Protein AF-A0A4U6XU17-F1 (afdb_monomer_lite)

Foldseek 3Di:
DDPPPPDPDFAFDAAWDAQPVLNDPRRTDGHDDPVVVVVVLLVQLVVLQVVLLVVLLVVLVVVLVVLDDDDDPDDPLSVLSNVLSNPDRHLVVSLVSLVVSCVVCVPPDDPSCVVRVVVNVVSVVSVVVSVCSSVCSNCSPPDPDTHGDCPPDDDQDLVVDPDPVCSVPPRVVVVVVVVVVVVVLCVQLVDPPDDPDRPPCVVFLDSDFDWDKDQQCADPDPDNVVAPDGTGWIKIKTDWAKCCNHGVPRDHPVPIDTDIDIDIGHDDDDDDDDDPPDDDPPPPDPDPDDVPDPDDDPDDDDDDD

Radius of gyration: 34.74 Å; chains: 1; bounding box: 80×53×95 Å

Secondary structure (DSSP, 8-state):
-----------B--EEEE-TTSHHHHTEEEE--HHHHHHHHHHHHHHHHHHHHHHHHHHHHHHHHHT--SSS---HHHHHHHHHHHH--SHHHHHHHHHHHHHHHTTTSSSHHHHHHHHHHHHHHHHHHHHHHHHHGGGGS--S---B-GGG-S---GGG---HHHIIIIIHHHHHHHHHHHHHHHHHHHSTT--TT-TTTTSSSSSS--EEEEEEEPPSSSSGGGSS-SS-EEEEEE-PEETTTTT-----GGG--EE--EEEEPPPPTT-PPPTT----------TT-TTS-PPP--------

Sequence (305 aa):
MDSASSKTTYPVHTGSWTDWSHGPVLGLMLTLRADDGNLVVAFIAFFVAVVCTQIWRIACFTLHYAFSHPDVESDALYHQRQALLRNTTEPTSGLVRLWSLFWSWRKTARRPYARVLPVLFLNVVLTTVFALASGYSAKLALGNDVLLDGRNCGVQRANRYSNSTIKALSVLPAEAREMRIASNYAQQCYSSSIATGALGCDTFVRKQIPFSIQANGSCPFTNDDVCRSKNSNIILQTDWIESHYDLGINAPPSQRFYFRRQVTQRRSPTSTPRPRGARCWRLEAWHEDDPYYCREHPSRSAGCE

Organism: NCBI:txid1306861

Structure (mmCIF, N/CA/C/O backbone):
data_AF-A0A4U6XU17-F1
#
_entry.id   AF-A0A4U6XU17-F1
#
loop_
_atom_site.group_PDB
_atom_site.id
_atom_site.type_symbol
_atom_site.label_atom_id
_atom_site.label_alt_id
_atom_site.label_comp_id
_atom_site.label_asym_id
_atom_site.label_entity_id
_atom_site.label_seq_id
_atom_site.pdbx_PDB_ins_code
_atom_site.Cartn_x
_atom_site.Cartn_y
_atom_site.Cartn_z
_atom_site.occupancy
_atom_site.B_iso_or_equiv
_atom_site.auth_seq_id
_atom_site.auth_comp_id
_atom_site.auth_asym_id
_atom_site.auth_atom_id
_atom_site.pdbx_PDB_model_num
ATOM 1 N N . MET A 1 1 ? 11.843 32.718 -15.211 1.00 30.72 1 MET A N 1
ATOM 2 C CA . MET A 1 1 ? 11.911 31.809 -16.377 1.00 30.72 1 MET A CA 1
ATOM 3 C C . MET A 1 1 ? 11.808 30.416 -15.807 1.00 30.72 1 MET A C 1
ATOM 5 O O . MET A 1 1 ? 12.817 29.811 -15.467 1.00 30.72 1 MET A O 1
ATOM 9 N N . ASP A 1 2 ? 10.574 29.989 -15.576 1.00 27.45 2 ASP A N 1
ATOM 10 C CA . ASP A 1 2 ? 10.292 28.763 -14.846 1.00 27.45 2 ASP A CA 1
ATOM 11 C C . ASP A 1 2 ? 10.401 27.594 -15.815 1.00 27.45 2 ASP A C 1
ATOM 13 O O . ASP A 1 2 ? 9.651 27.496 -16.788 1.00 27.45 2 ASP A O 1
ATOM 17 N N . SER A 1 3 ? 11.388 26.732 -15.573 1.00 31.89 3 SER A N 1
ATOM 18 C CA . SER A 1 3 ? 11.519 25.447 -16.248 1.00 31.89 3 SER A CA 1
ATOM 19 C C . SER A 1 3 ? 10.291 24.607 -15.919 1.00 31.89 3 SER A C 1
ATOM 21 O O . SER A 1 3 ? 10.243 23.919 -14.899 1.00 31.89 3 SER A O 1
ATOM 23 N N . ALA A 1 4 ? 9.286 24.673 -16.789 1.00 36.38 4 ALA A N 1
ATOM 24 C CA . ALA A 1 4 ? 8.164 23.757 -16.790 1.00 36.38 4 ALA A CA 1
ATOM 25 C C . ALA A 1 4 ? 8.710 22.344 -17.030 1.00 36.38 4 ALA A C 1
ATOM 27 O O . ALA A 1 4 ? 8.974 21.930 -18.160 1.00 36.38 4 ALA A O 1
ATOM 28 N N . SER A 1 5 ? 8.914 21.609 -15.938 1.00 34.84 5 SER A N 1
ATOM 29 C CA . SER A 1 5 ? 9.048 20.160 -15.968 1.00 34.84 5 SER A CA 1
ATOM 30 C C . SER A 1 5 ? 7.763 19.615 -16.584 1.00 34.84 5 SER A C 1
ATOM 32 O O . SER A 1 5 ? 6.717 19.566 -15.938 1.00 34.84 5 SER A O 1
ATOM 34 N N . SER A 1 6 ? 7.817 19.302 -17.878 1.00 37.38 6 SER A N 1
ATOM 35 C CA . SER A 1 6 ? 6.754 18.618 -18.606 1.00 37.38 6 SER A CA 1
ATOM 36 C C . SER A 1 6 ? 6.546 17.256 -17.943 1.00 37.38 6 SER A C 1
ATOM 38 O O . SER A 1 6 ? 7.195 16.280 -18.323 1.00 37.38 6 SER A O 1
ATOM 40 N N . LYS A 1 7 ? 5.658 17.184 -16.945 1.00 44.31 7 LYS A N 1
ATOM 41 C CA . LYS A 1 7 ? 5.162 15.917 -16.405 1.00 44.31 7 LYS A CA 1
ATOM 42 C C . LYS A 1 7 ? 4.571 15.135 -17.572 1.00 44.31 7 LYS A C 1
ATOM 44 O O . LYS A 1 7 ? 3.578 15.551 -18.160 1.00 44.31 7 LYS A O 1
ATOM 49 N N . THR A 1 8 ? 5.206 14.029 -17.938 1.00 54.38 8 THR A N 1
ATOM 50 C CA . THR A 1 8 ? 4.635 13.089 -18.900 1.00 54.38 8 THR A CA 1
ATOM 51 C C . THR A 1 8 ? 3.387 12.493 -18.257 1.00 54.38 8 THR A C 1
ATOM 53 O O . THR A 1 8 ? 3.485 11.692 -17.331 1.00 54.38 8 THR A O 1
ATOM 56 N N . THR A 1 9 ? 2.211 12.943 -18.686 1.00 63.97 9 THR A N 1
ATOM 57 C CA . THR A 1 9 ? 0.936 12.398 -18.224 1.00 63.97 9 THR A CA 1
ATOM 58 C C . THR A 1 9 ? 0.658 11.122 -19.003 1.00 63.97 9 THR A C 1
ATOM 60 O O . THR A 1 9 ? 0.296 11.175 -20.177 1.00 63.97 9 THR A O 1
ATOM 63 N N . TYR A 1 10 ? 0.862 9.974 -18.367 1.00 72.12 10 TYR A N 1
ATOM 64 C CA . TYR A 1 10 ? 0.382 8.706 -18.901 1.00 72.12 10 TYR A CA 1
ATOM 65 C C . TYR A 1 10 ? -1.111 8.565 -18.584 1.00 72.12 10 TYR A C 1
ATOM 67 O O . TYR A 1 10 ? -1.525 8.934 -17.481 1.00 72.12 10 TYR A O 1
ATOM 75 N N . PRO A 1 11 ? -1.934 8.067 -19.523 1.00 83.56 11 PRO A N 1
ATOM 76 C CA . PRO A 1 11 ? -3.317 7.738 -19.214 1.00 83.56 11 PRO A CA 1
ATOM 77 C C . PRO A 1 11 ? -3.339 6.641 -18.143 1.00 83.56 11 PRO A C 1
ATOM 79 O O . PRO A 1 11 ? -2.623 5.645 -18.241 1.00 83.56 11 PRO A O 1
ATOM 82 N N . VAL A 1 12 ? -4.130 6.855 -17.093 1.00 87.62 12 VAL A N 1
ATOM 83 C CA . VAL A 1 12 ? -4.266 5.942 -15.952 1.00 87.62 12 VAL A CA 1
ATOM 84 C C . VAL A 1 12 ? -5.597 5.212 -16.060 1.00 87.62 12 VAL A C 1
ATOM 86 O O . VAL A 1 12 ? -6.629 5.829 -16.329 1.00 87.62 12 VAL A O 1
ATOM 89 N N . HIS A 1 13 ? -5.581 3.907 -15.815 1.00 89.44 13 HIS A N 1
ATOM 90 C CA . HIS A 1 13 ? -6.786 3.103 -15.717 1.00 89.44 13 HIS A CA 1
ATOM 91 C C . HIS A 1 13 ? -7.522 3.406 -14.403 1.00 89.44 13 HIS A C 1
ATOM 93 O O . HIS A 1 13 ? -7.034 3.112 -13.313 1.00 89.44 13 HIS A O 1
ATOM 99 N N . THR A 1 14 ? -8.720 3.981 -14.509 1.00 90.81 14 THR A N 1
ATOM 100 C CA . THR A 1 14 ? -9.644 4.166 -13.382 1.00 90.81 14 THR A CA 1
ATOM 101 C C . THR A 1 14 ? -10.621 3.002 -13.318 1.00 90.81 14 THR A C 1
ATOM 103 O O . THR A 1 14 ? -11.302 2.721 -14.305 1.00 90.81 14 THR A O 1
ATOM 106 N N . GLY A 1 15 ? -10.732 2.364 -12.161 1.00 90.69 15 GLY A N 1
ATOM 107 C CA . GLY A 1 15 ? -11.560 1.178 -11.970 1.00 90.69 15 GLY A CA 1
ATOM 108 C C . GLY A 1 15 ? -10.832 0.094 -11.188 1.00 90.69 15 GLY A C 1
ATOM 109 O O . GLY A 1 15 ? -9.747 0.317 -10.645 1.00 90.69 15 GLY A O 1
ATOM 110 N N . SER A 1 16 ? -11.457 -1.077 -11.101 1.00 92.38 16 SER A N 1
ATOM 111 C CA . SER A 1 16 ? -10.894 -2.233 -10.409 1.00 92.38 16 SER A CA 1
ATOM 112 C C . SER A 1 16 ? -9.794 -2.890 -11.236 1.00 92.38 16 SER A C 1
ATOM 114 O O . SER A 1 16 ? -9.971 -3.114 -12.434 1.00 92.38 16 SER A O 1
ATOM 116 N N . TRP A 1 17 ? -8.699 -3.258 -10.590 1.00 92.44 17 TRP A N 1
ATOM 117 C CA . TRP A 1 17 ? -7.624 -4.057 -11.171 1.00 92.44 17 TRP A CA 1
ATOM 118 C C . TRP A 1 17 ? -6.948 -4.884 -10.074 1.00 92.44 17 TRP A C 1
ATOM 120 O O . TRP A 1 17 ? -7.267 -4.748 -8.894 1.00 92.44 17 TRP A O 1
ATOM 130 N N . THR A 1 18 ? -6.032 -5.769 -10.456 1.00 93.38 18 THR A N 1
ATOM 131 C CA . THR A 1 18 ? -5.321 -6.630 -9.506 1.00 93.38 18 THR A CA 1
ATOM 132 C C . THR A 1 18 ? -3.835 -6.329 -9.547 1.00 93.38 18 THR A C 1
ATOM 134 O O . THR A 1 18 ? -3.199 -6.491 -10.588 1.00 93.38 18 THR A O 1
ATOM 137 N N . ASP A 1 19 ? -3.274 -5.919 -8.417 1.00 92.25 19 ASP A N 1
ATOM 138 C CA . ASP A 1 19 ? -1.840 -5.937 -8.179 1.00 92.25 19 ASP A CA 1
ATOM 139 C C . ASP A 1 19 ? -1.394 -7.366 -7.855 1.00 92.25 19 ASP A C 1
ATOM 141 O O . ASP A 1 19 ? -1.522 -7.872 -6.736 1.00 92.25 19 ASP A O 1
ATOM 145 N N . TRP A 1 20 ? -0.826 -8.027 -8.858 1.00 92.88 20 TRP A N 1
ATOM 146 C CA . TRP A 1 20 ? -0.357 -9.401 -8.750 1.00 92.88 20 TRP A CA 1
ATOM 147 C C . TRP A 1 20 ? 0.877 -9.553 -7.852 1.00 92.88 20 TRP A C 1
ATOM 149 O O . TRP A 1 20 ? 1.298 -10.685 -7.596 1.00 92.88 20 TRP A O 1
ATOM 159 N N . SER A 1 21 ? 1.437 -8.460 -7.327 1.00 90.62 21 SER A N 1
ATOM 160 C CA . SER A 1 21 ? 2.455 -8.502 -6.268 1.00 90.62 21 SER A CA 1
ATOM 161 C C . SER A 1 21 ? 1.887 -9.043 -4.954 1.00 90.62 21 SER A C 1
ATOM 163 O O . SER A 1 21 ? 2.595 -9.730 -4.221 1.00 90.62 21 SER A O 1
ATOM 165 N N . HIS A 1 22 ? 0.601 -8.788 -4.693 1.00 91.19 22 HIS A N 1
ATOM 166 C CA . HIS A 1 22 ? -0.111 -9.198 -3.477 1.00 91.19 22 HIS A CA 1
ATOM 167 C C . HIS A 1 22 ? -1.060 -10.390 -3.714 1.00 91.19 22 HIS A C 1
ATOM 169 O O . HIS A 1 22 ? -1.788 -10.818 -2.816 1.00 91.19 22 HIS A O 1
ATOM 175 N N . GLY A 1 23 ? -1.041 -10.962 -4.921 1.00 91.50 23 GLY A N 1
ATOM 176 C CA . GLY A 1 23 ? -1.886 -12.088 -5.311 1.00 91.50 23 GLY A CA 1
ATOM 177 C C . GLY A 1 23 ? -3.339 -11.699 -5.629 1.00 91.50 23 GLY A C 1
ATOM 178 O O . GLY A 1 23 ? -3.705 -10.528 -5.592 1.00 91.50 23 GLY A O 1
ATOM 179 N N . PRO A 1 24 ? -4.196 -12.683 -5.950 1.00 90.75 24 PRO A N 1
ATOM 180 C CA . PRO A 1 24 ? -5.522 -12.424 -6.519 1.00 90.75 24 PRO A CA 1
ATOM 181 C C . PRO A 1 24 ? -6.530 -11.817 -5.533 1.00 90.75 24 PRO A C 1
ATOM 183 O O . PRO A 1 24 ? -7.490 -11.187 -5.961 1.00 90.75 24 PRO A O 1
ATOM 186 N N . VAL A 1 25 ? -6.339 -12.030 -4.226 1.00 90.06 25 VAL A N 1
ATOM 187 C CA . VAL A 1 25 ? -7.294 -11.600 -3.190 1.00 90.06 25 VAL A CA 1
ATOM 188 C C . VAL A 1 25 ? -6.844 -10.301 -2.530 1.00 90.06 25 VAL A C 1
ATOM 190 O O . VAL A 1 25 ? -7.577 -9.320 -2.547 1.00 90.06 25 VAL A O 1
ATOM 193 N N . LEU A 1 26 ? -5.629 -10.275 -1.971 1.00 89.75 26 LEU A N 1
ATOM 194 C CA . LEU A 1 26 ? -5.099 -9.090 -1.284 1.00 89.75 26 LEU A CA 1
ATOM 195 C C . LEU A 1 26 ? -4.614 -8.006 -2.254 1.00 89.75 26 LEU A C 1
ATOM 197 O O . LEU A 1 26 ? -4.441 -6.865 -1.844 1.00 89.75 26 LEU A O 1
ATOM 201 N N . GLY A 1 27 ? -4.413 -8.351 -3.527 1.00 90.12 27 GLY A N 1
ATOM 202 C CA . GLY A 1 27 ? -4.038 -7.412 -4.578 1.00 90.12 27 GLY A CA 1
ATOM 203 C C . GLY A 1 27 ? -5.207 -6.733 -5.274 1.00 90.12 27 GLY A C 1
ATOM 204 O O . GLY A 1 27 ? -4.978 -6.041 -6.258 1.00 90.12 27 GLY A O 1
ATOM 205 N N . LEU A 1 28 ? -6.455 -6.929 -4.841 1.00 91.56 28 LEU A N 1
ATOM 206 C CA . LEU A 1 28 ? -7.583 -6.242 -5.465 1.00 91.56 28 LEU A CA 1
ATOM 207 C C . LEU A 1 28 ? -7.521 -4.739 -5.154 1.00 91.56 28 LEU A C 1
ATOM 209 O O . LEU A 1 28 ? -7.716 -4.320 -4.015 1.00 91.56 28 LEU A O 1
ATOM 213 N N . MET A 1 29 ? -7.273 -3.941 -6.188 1.00 91.31 29 MET A N 1
ATOM 214 C CA . MET A 1 29 ? -7.102 -2.494 -6.113 1.00 91.31 29 MET A CA 1
ATOM 215 C C . MET A 1 29 ? -8.232 -1.782 -6.855 1.00 91.31 29 MET A C 1
ATOM 217 O O . MET A 1 29 ? -8.744 -2.259 -7.869 1.00 91.31 29 MET A O 1
ATOM 221 N N . LEU A 1 30 ? -8.606 -0.604 -6.359 1.00 90.69 30 LEU A N 1
ATOM 222 C CA . LEU A 1 30 ? -9.561 0.291 -7.005 1.00 90.69 30 LEU A CA 1
ATOM 223 C C . LEU A 1 30 ? -8.902 1.655 -7.196 1.00 90.69 30 LEU A C 1
ATOM 225 O O . LEU A 1 30 ? -8.699 2.393 -6.234 1.00 90.69 30 LEU A O 1
ATOM 229 N N . THR A 1 31 ? -8.591 2.004 -8.442 1.00 91.19 31 THR A N 1
ATOM 230 C CA . THR A 1 31 ? -8.048 3.328 -8.757 1.00 91.19 31 THR A CA 1
ATOM 231 C C . THR A 1 31 ? -9.185 4.306 -9.009 1.00 91.19 31 THR A C 1
ATOM 233 O O . THR A 1 31 ? -9.991 4.119 -9.924 1.00 91.19 31 THR A O 1
ATOM 236 N N . LEU A 1 32 ? -9.221 5.369 -8.209 1.00 89.38 32 LEU A N 1
ATOM 237 C CA . LEU A 1 32 ? -10.175 6.471 -8.308 1.00 89.38 32 LEU A CA 1
ATOM 238 C C . LEU A 1 32 ? -9.443 7.786 -8.577 1.00 89.38 32 LEU A C 1
ATOM 240 O O . LEU A 1 32 ? -8.231 7.898 -8.385 1.00 89.38 32 LEU A O 1
ATOM 244 N N . ARG A 1 33 ? -10.194 8.805 -9.001 1.00 89.12 33 ARG A N 1
ATOM 245 C CA . ARG A 1 33 ? -9.691 10.182 -8.994 1.00 89.12 33 ARG A CA 1
ATOM 246 C C . ARG A 1 33 ? -9.513 10.638 -7.550 1.00 89.12 33 ARG A C 1
ATOM 248 O O . ARG A 1 33 ? -10.184 10.130 -6.656 1.00 89.12 33 ARG A O 1
ATOM 255 N N . ALA A 1 34 ? -8.635 11.612 -7.329 1.00 85.94 34 ALA A N 1
ATOM 256 C CA . ALA A 1 34 ? -8.308 12.070 -5.981 1.00 85.94 34 ALA A CA 1
ATOM 257 C C . ALA A 1 34 ? -9.554 12.541 -5.203 1.00 85.94 34 ALA A C 1
ATOM 259 O O . ALA A 1 34 ? -9.727 12.176 -4.043 1.00 85.94 34 ALA A O 1
ATOM 260 N N . ASP A 1 35 ? -10.449 13.283 -5.860 1.00 89.44 35 ASP A N 1
ATOM 261 C CA . ASP A 1 35 ? -11.677 13.798 -5.243 1.00 89.44 35 ASP A CA 1
ATOM 262 C C . ASP A 1 35 ? -12.635 12.667 -4.840 1.00 89.44 35 ASP A C 1
ATOM 264 O O . ASP A 1 35 ? -13.105 12.617 -3.702 1.00 89.44 35 ASP A O 1
ATOM 268 N N . ASP A 1 36 ? -12.856 11.707 -5.743 1.00 91.06 36 ASP A N 1
ATOM 269 C CA . ASP A 1 36 ? -13.715 10.544 -5.498 1.00 91.06 36 ASP A CA 1
ATOM 270 C C . ASP A 1 36 ? -13.128 9.641 -4.398 1.00 91.06 36 ASP A C 1
ATOM 272 O O . ASP A 1 36 ? -13.844 9.167 -3.516 1.00 91.06 36 ASP A O 1
ATOM 276 N N . GLY A 1 37 ? -11.806 9.436 -4.408 1.00 89.19 37 GLY A N 1
ATOM 277 C CA . GLY A 1 37 ? -11.094 8.666 -3.389 1.00 89.19 37 GLY A CA 1
ATOM 278 C C . GLY A 1 37 ? -11.207 9.292 -1.998 1.00 89.19 37 GLY A C 1
ATOM 279 O O . GLY A 1 37 ? -11.483 8.586 -1.027 1.00 89.19 37 GLY A O 1
ATOM 280 N N . ASN A 1 38 ? -11.084 10.619 -1.900 1.00 89.56 38 ASN A N 1
ATOM 281 C CA . ASN A 1 38 ? -11.280 11.345 -0.644 1.00 89.56 38 ASN A CA 1
ATOM 282 C C . ASN A 1 38 ? -12.707 11.180 -0.104 1.00 89.56 38 ASN A C 1
ATOM 284 O O . ASN A 1 38 ? -12.887 11.006 1.103 1.00 89.56 38 ASN A O 1
ATOM 288 N N . LEU A 1 39 ? -13.714 11.185 -0.984 1.00 92.38 39 LEU A N 1
ATOM 289 C CA . LEU A 1 39 ? -15.105 10.951 -0.599 1.00 92.38 39 LEU A CA 1
ATOM 290 C C . LEU A 1 39 ? -15.301 9.537 -0.039 1.00 92.38 39 LEU A C 1
ATOM 292 O O . LEU A 1 39 ? -15.935 9.380 1.005 1.00 92.38 39 LEU A O 1
ATOM 296 N N . VAL A 1 40 ? -14.717 8.518 -0.677 1.00 91.19 40 VAL A N 1
ATOM 297 C CA . VAL A 1 40 ? -14.777 7.127 -0.193 1.00 91.19 40 VAL A CA 1
ATOM 298 C C . VAL A 1 40 ? -14.081 6.978 1.162 1.00 91.19 40 VAL A C 1
ATOM 300 O O . VAL A 1 40 ? -14.650 6.386 2.078 1.00 91.19 40 VAL A O 1
ATOM 303 N N . VAL A 1 41 ? -12.888 7.552 1.332 1.00 90.94 41 VAL A N 1
ATOM 304 C CA . VAL A 1 41 ? -12.159 7.523 2.612 1.00 90.94 41 VAL A CA 1
ATOM 305 C C . VAL A 1 41 ? -12.969 8.196 3.723 1.00 90.94 41 VAL A C 1
ATOM 307 O O . VAL A 1 41 ? -13.112 7.626 4.809 1.00 90.94 41 VAL A O 1
ATOM 310 N N . ALA A 1 42 ? -13.539 9.375 3.456 1.00 92.75 42 ALA A N 1
ATOM 311 C CA . ALA A 1 42 ? -14.381 10.087 4.414 1.00 92.75 42 ALA A CA 1
ATOM 312 C C . ALA A 1 42 ? -15.642 9.283 4.769 1.00 92.75 42 ALA A C 1
ATOM 314 O O . ALA A 1 42 ? -16.005 9.181 5.944 1.00 92.75 42 ALA A O 1
ATOM 315 N N . PHE A 1 43 ? -16.277 8.665 3.770 1.00 94.12 43 PHE A N 1
ATOM 316 C CA . PHE A 1 43 ? -17.431 7.796 3.971 1.00 94.12 43 PHE A CA 1
ATOM 317 C C . PHE A 1 43 ? -17.094 6.596 4.864 1.00 94.12 43 PHE A C 1
ATOM 319 O O . PHE A 1 43 ? -17.837 6.322 5.804 1.00 94.12 43 PHE A O 1
ATOM 326 N N . ILE A 1 44 ? -15.969 5.912 4.631 1.00 93.50 44 ILE A N 1
ATOM 327 C CA . ILE A 1 44 ? -15.542 4.768 5.453 1.00 93.50 44 ILE A CA 1
ATOM 328 C C . ILE A 1 44 ? -15.263 5.212 6.892 1.00 93.50 44 ILE A C 1
ATOM 330 O O . ILE A 1 44 ? -15.747 4.576 7.829 1.00 93.50 44 ILE A O 1
ATOM 334 N N . ALA A 1 45 ? -14.556 6.329 7.085 1.00 92.81 45 ALA A N 1
ATOM 335 C CA . ALA A 1 45 ? -14.270 6.860 8.417 1.00 92.81 45 ALA A CA 1
ATOM 336 C C . ALA A 1 45 ? -15.556 7.181 9.201 1.00 92.81 45 ALA A C 1
ATOM 338 O O . ALA A 1 45 ? -15.661 6.838 10.385 1.00 92.81 45 ALA A O 1
ATOM 339 N N . PHE A 1 46 ? -16.546 7.787 8.534 1.00 93.25 46 PHE A N 1
ATOM 340 C CA . PHE A 1 46 ? -17.869 8.057 9.100 1.00 93.25 46 PHE A CA 1
ATOM 341 C C . PHE A 1 46 ? -18.650 6.768 9.382 1.00 93.25 46 PHE A C 1
ATOM 343 O O . PHE A 1 46 ? -19.208 6.604 10.467 1.00 93.25 46 PHE A O 1
ATOM 350 N N . PHE A 1 47 ? -18.658 5.824 8.442 1.00 94.44 47 PHE A N 1
ATOM 351 C CA . PHE A 1 47 ? -19.335 4.539 8.594 1.00 94.44 47 PHE A CA 1
ATOM 352 C C . PHE A 1 47 ? -18.798 3.756 9.800 1.00 94.44 47 PHE A C 1
ATOM 354 O O . PHE A 1 47 ? -19.579 3.265 10.616 1.00 94.44 47 PHE A O 1
ATOM 361 N N . VAL A 1 48 ? -17.474 3.714 9.977 1.00 93.50 48 VAL A N 1
ATOM 362 C CA . VAL A 1 48 ? -16.822 3.104 11.148 1.00 93.50 48 VAL A CA 1
ATOM 363 C C . VAL A 1 48 ? -17.269 3.780 12.451 1.00 93.50 48 VAL A C 1
ATOM 365 O O . VAL A 1 48 ? -17.529 3.085 13.436 1.00 93.50 48 VAL A O 1
ATOM 368 N N . ALA A 1 49 ? -17.419 5.109 12.465 1.00 91.19 49 ALA A N 1
ATOM 369 C CA . ALA A 1 49 ? -17.917 5.835 13.634 1.00 91.19 49 ALA A CA 1
ATOM 370 C C . ALA A 1 49 ? -19.373 5.464 13.971 1.00 91.19 49 ALA A C 1
ATOM 372 O O . ALA A 1 49 ? -19.684 5.196 15.132 1.00 91.19 49 ALA A O 1
ATOM 373 N N . VAL A 1 50 ? -20.249 5.356 12.965 1.00 93.06 50 VAL A N 1
ATOM 374 C CA . VAL A 1 50 ? -21.642 4.910 13.158 1.00 93.06 50 VAL A CA 1
ATOM 375 C C . VAL A 1 50 ? -21.691 3.484 13.714 1.00 93.06 50 VAL A C 1
ATOM 377 O O . VAL A 1 50 ? -22.396 3.219 14.691 1.00 93.06 50 VAL A O 1
ATOM 380 N N . VAL A 1 51 ? -20.914 2.563 13.138 1.00 94.75 51 VAL A N 1
ATOM 381 C CA . VAL A 1 51 ? -20.833 1.169 13.601 1.00 94.75 51 VAL A CA 1
ATOM 382 C C . VAL A 1 51 ? -20.324 1.093 15.046 1.00 94.75 51 VAL A C 1
ATOM 384 O O . VAL A 1 51 ? -20.888 0.344 15.845 1.00 94.75 51 VAL A O 1
ATOM 387 N N . CYS A 1 52 ? -19.336 1.912 15.419 1.00 92.62 52 CYS A N 1
ATOM 388 C CA . CYS A 1 52 ? -18.841 2.023 16.794 1.00 92.62 52 CYS A CA 1
ATOM 389 C C . CYS A 1 52 ? -19.959 2.382 17.784 1.00 92.62 52 CYS A C 1
ATOM 391 O O . CYS A 1 52 ? -20.141 1.689 18.790 1.00 92.62 52 CYS A O 1
ATOM 393 N N . THR A 1 53 ? -20.758 3.413 17.484 1.00 92.62 53 THR A N 1
ATOM 394 C CA . THR A 1 53 ? -21.895 3.817 18.329 1.00 92.62 53 THR A CA 1
ATOM 395 C C . THR A 1 53 ? -22.888 2.672 18.514 1.00 92.62 53 THR A C 1
ATOM 397 O O . THR A 1 53 ? -23.371 2.430 19.622 1.00 92.62 53 THR A O 1
ATOM 400 N N . GLN A 1 54 ? -23.174 1.923 17.451 1.00 95.06 54 GLN A N 1
ATOM 401 C CA . GLN A 1 54 ? -24.117 0.808 17.517 1.00 95.06 54 GLN A CA 1
ATOM 402 C C . GLN A 1 54 ? -23.563 -0.378 18.320 1.00 95.06 54 GLN A C 1
ATOM 404 O O . GLN A 1 54 ? -24.277 -0.926 19.161 1.00 95.06 54 GLN A O 1
ATOM 409 N N . ILE A 1 55 ? -22.286 -0.727 18.140 1.00 95.00 55 ILE A N 1
ATOM 410 C CA . ILE A 1 55 ? -21.612 -1.772 18.925 1.00 95.00 55 ILE A CA 1
ATOM 411 C C . ILE A 1 55 ? -21.572 -1.396 20.408 1.00 95.00 55 ILE A C 1
ATOM 413 O O . ILE A 1 55 ? -21.864 -2.237 21.259 1.00 95.00 55 ILE A O 1
ATOM 417 N N . TRP A 1 56 ? -21.296 -0.130 20.728 1.00 94.56 56 TRP A N 1
ATOM 418 C CA . TRP A 1 56 ? -21.348 0.368 22.102 1.00 94.56 56 TRP A CA 1
ATOM 419 C C . TRP A 1 56 ? -22.740 0.194 22.723 1.00 94.56 56 TRP A C 1
ATOM 421 O O . TRP A 1 56 ? -22.854 -0.303 23.842 1.00 94.56 56 TRP A O 1
ATOM 431 N N . ARG A 1 57 ? -23.813 0.523 21.994 1.00 93.62 57 ARG A N 1
ATOM 432 C CA . ARG A 1 57 ? -25.194 0.336 22.479 1.00 93.62 57 ARG A CA 1
ATOM 433 C C . ARG A 1 57 ? -25.516 -1.133 22.757 1.00 93.62 57 ARG A C 1
ATOM 435 O O . ARG A 1 57 ? -26.127 -1.431 23.782 1.00 93.62 57 ARG A O 1
ATOM 442 N N . ILE A 1 58 ? -25.076 -2.044 21.888 1.00 94.88 58 ILE A N 1
ATOM 443 C CA . ILE A 1 58 ? -25.243 -3.493 22.087 1.00 94.88 58 ILE A CA 1
ATOM 444 C C . ILE A 1 58 ? -24.449 -3.961 23.313 1.00 94.88 58 ILE A C 1
ATOM 446 O O . ILE A 1 58 ? -24.980 -4.705 24.140 1.00 94.88 58 ILE A O 1
ATOM 450 N N . ALA A 1 59 ? -23.208 -3.496 23.478 1.00 94.31 59 ALA A N 1
ATOM 451 C CA . ALA A 1 59 ? -22.384 -3.815 24.642 1.00 94.31 59 ALA A CA 1
ATOM 452 C C . ALA A 1 59 ? -23.026 -3.308 25.943 1.00 94.31 59 ALA A C 1
ATOM 454 O O . ALA A 1 59 ? -23.158 -4.070 26.900 1.00 94.31 59 ALA A O 1
ATOM 455 N N . CYS A 1 60 ? -23.503 -2.062 25.963 1.00 93.81 60 CYS A N 1
ATOM 456 C CA . CYS A 1 60 ? -24.253 -1.481 27.074 1.00 93.81 60 CYS A CA 1
ATOM 457 C C . CYS A 1 60 ? -25.485 -2.308 27.440 1.00 93.81 60 CYS A C 1
ATOM 459 O O . CYS A 1 60 ? -25.684 -2.615 28.613 1.00 93.81 60 CYS A O 1
ATOM 461 N N . PHE A 1 61 ? -26.290 -2.695 26.448 1.00 93.81 61 PHE A N 1
ATOM 462 C CA . PHE A 1 61 ? -27.473 -3.526 26.660 1.00 93.81 61 PHE A CA 1
ATOM 463 C C . PHE A 1 61 ? -27.108 -4.904 27.225 1.00 93.81 61 PHE A C 1
ATOM 465 O O . PHE A 1 61 ? -27.700 -5.352 28.206 1.00 93.81 61 PHE A O 1
ATOM 472 N N . THR A 1 62 ? -26.085 -5.542 26.658 1.00 94.12 62 THR A N 1
ATOM 473 C CA . THR A 1 62 ? -25.603 -6.855 27.106 1.00 94.12 62 THR A CA 1
ATOM 474 C C . THR A 1 62 ? -25.095 -6.793 28.544 1.00 94.12 62 THR A C 1
ATOM 476 O O . THR A 1 62 ? -25.448 -7.640 29.358 1.00 94.12 62 THR A O 1
ATOM 479 N N . LEU A 1 63 ? -24.318 -5.763 28.892 1.00 93.06 63 LEU A N 1
ATOM 480 C CA . LEU A 1 63 ? -23.833 -5.545 30.255 1.00 93.06 63 LEU A CA 1
ATOM 481 C C . LEU A 1 63 ? -24.970 -5.191 31.218 1.00 93.06 63 LEU A C 1
ATOM 483 O O . LEU A 1 63 ? -24.974 -5.673 32.348 1.00 93.06 63 LEU A O 1
ATOM 487 N N . HIS A 1 64 ? -25.937 -4.376 30.787 1.00 91.94 64 HIS A N 1
ATOM 488 C CA . HIS A 1 64 ? -27.118 -4.041 31.581 1.00 91.94 64 HIS A CA 1
ATO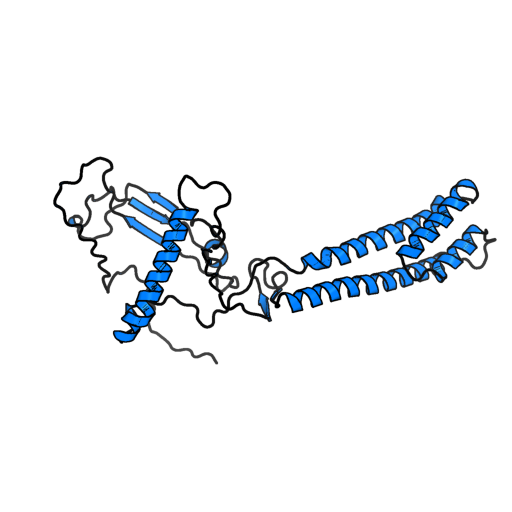M 489 C C . HIS A 1 64 ? -27.861 -5.315 31.974 1.00 91.94 64 HIS A C 1
ATOM 491 O O . HIS A 1 64 ? -28.117 -5.536 33.159 1.00 91.94 64 HIS A O 1
ATOM 497 N N . TYR A 1 65 ? -28.119 -6.181 30.994 1.00 91.69 65 TYR A N 1
ATOM 498 C CA . TYR A 1 65 ? -28.779 -7.462 31.201 1.00 91.69 65 TYR A CA 1
ATOM 499 C C . TYR A 1 65 ? -27.940 -8.402 32.078 1.00 91.69 65 TYR A C 1
ATOM 501 O O . TYR A 1 65 ? -28.423 -8.868 33.104 1.00 91.69 65 TYR A O 1
ATOM 509 N N . ALA A 1 66 ? -26.660 -8.606 31.748 1.00 90.50 66 ALA A N 1
ATOM 510 C CA . ALA A 1 66 ? -25.770 -9.513 32.480 1.00 90.50 66 ALA A CA 1
ATOM 511 C C . ALA A 1 66 ? -25.552 -9.108 33.946 1.00 90.50 66 ALA A C 1
ATOM 513 O O . ALA A 1 66 ? -25.283 -9.952 34.797 1.00 90.50 66 ALA A O 1
ATOM 514 N N . PHE A 1 67 ? -25.645 -7.814 34.249 1.00 88.00 67 PHE A N 1
ATOM 515 C CA . PHE A 1 67 ? -25.511 -7.300 35.605 1.00 88.00 67 PHE A CA 1
ATOM 516 C C . PHE A 1 67 ? -26.844 -7.060 36.310 1.00 88.00 67 PHE A C 1
ATOM 518 O O . PHE A 1 67 ? -26.818 -6.600 37.452 1.00 88.00 67 PHE A O 1
ATOM 525 N N . SER A 1 68 ? -27.986 -7.288 35.660 1.00 86.62 68 SER A N 1
ATOM 526 C CA . SER A 1 68 ? -29.293 -7.130 36.297 1.00 86.62 68 SER A CA 1
ATOM 527 C C . SER A 1 68 ? -29.585 -8.343 37.172 1.00 86.62 68 SER A C 1
ATOM 529 O O . SER A 1 68 ? -29.715 -9.452 36.667 1.00 86.62 68 SER A O 1
ATOM 531 N N . HIS A 1 69 ? -29.692 -8.133 38.484 1.00 79.31 69 HIS A N 1
ATOM 532 C CA . HIS A 1 69 ? -30.128 -9.162 39.429 1.00 79.31 69 HIS A CA 1
ATOM 533 C C . HIS A 1 69 ? -31.515 -8.803 39.990 1.00 79.31 69 HIS A C 1
ATOM 535 O O . HIS A 1 69 ? -31.671 -7.673 40.457 1.00 79.31 69 HIS A O 1
ATOM 541 N N . PRO A 1 70 ? -32.502 -9.725 39.968 1.00 66.50 70 PRO A N 1
ATOM 542 C CA . PRO A 1 70 ? -33.850 -9.445 40.471 1.00 66.50 70 PRO A CA 1
ATOM 543 C C . PRO A 1 70 ? -33.949 -9.308 42.003 1.00 66.50 70 PRO A C 1
ATOM 545 O O . PRO A 1 70 ? -34.745 -8.507 42.472 1.00 66.50 70 PRO A O 1
ATOM 548 N N . ASP A 1 71 ? -33.121 -10.031 42.773 1.00 59.28 71 ASP A N 1
ATOM 549 C CA . ASP A 1 71 ? -33.403 -10.323 44.197 1.00 59.28 71 ASP A CA 1
ATOM 550 C C . ASP A 1 71 ? -32.310 -9.896 45.201 1.00 59.28 71 ASP A C 1
ATOM 552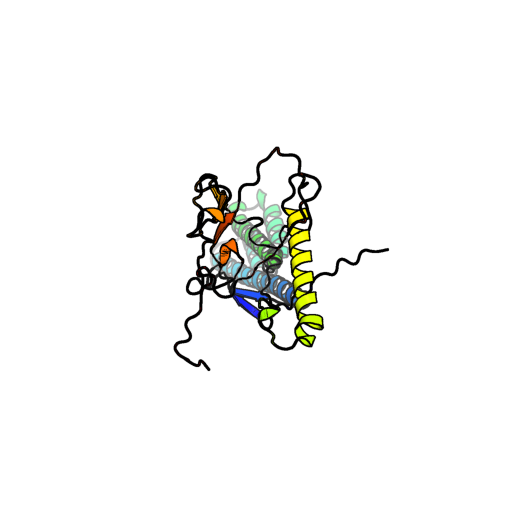 O O . ASP A 1 71 ? -32.259 -10.391 46.326 1.00 59.28 71 ASP A O 1
ATOM 556 N N . VAL A 1 72 ? -31.391 -8.999 44.830 1.00 62.69 72 VAL A N 1
ATOM 557 C CA . VAL A 1 72 ? -30.301 -8.566 45.731 1.00 62.69 72 VAL A CA 1
ATOM 558 C C . VAL A 1 72 ? -30.546 -7.138 46.210 1.00 62.69 72 VAL A C 1
ATOM 560 O O . VAL A 1 72 ? -30.748 -6.251 45.378 1.00 62.69 72 VAL A O 1
ATOM 563 N N . GLU A 1 73 ? -30.458 -6.899 47.528 1.00 66.00 73 GLU A N 1
ATOM 564 C CA . GLU A 1 73 ? -30.373 -5.552 48.115 1.00 66.00 73 GLU A CA 1
ATOM 565 C C . GLU A 1 73 ? -29.263 -4.764 47.410 1.00 66.00 73 GLU A C 1
ATOM 567 O O . GLU A 1 73 ? -28.063 -4.992 47.595 1.00 66.00 73 GLU A O 1
ATOM 572 N N . SER A 1 74 ? -29.685 -3.886 46.509 1.00 73.12 74 SER A N 1
ATOM 573 C CA . SER A 1 74 ? -28.801 -3.245 45.553 1.00 73.12 74 SER A CA 1
ATOM 574 C C . SER A 1 74 ? -28.393 -1.872 46.066 1.00 73.12 74 SER A C 1
ATOM 576 O O . SER A 1 74 ? -29.227 -1.034 46.394 1.00 73.12 74 SER A O 1
ATOM 578 N N . ASP A 1 75 ? -27.084 -1.635 46.148 1.00 84.94 75 ASP A N 1
ATOM 579 C CA . ASP A 1 75 ? -26.544 -0.359 46.605 1.00 84.94 75 ASP A CA 1
ATOM 580 C C . ASP A 1 75 ? -26.710 0.759 45.558 1.00 84.94 75 ASP A C 1
ATOM 582 O O . ASP A 1 75 ? -26.973 0.529 44.376 1.00 84.94 75 ASP A O 1
ATOM 586 N N . ALA A 1 76 ? -26.534 2.015 45.978 1.00 89.38 76 ALA A N 1
ATOM 587 C CA . ALA A 1 76 ? -26.668 3.167 45.083 1.00 89.38 76 ALA A CA 1
ATOM 588 C C . ALA A 1 76 ? -25.741 3.081 43.849 1.00 89.38 76 ALA A C 1
ATOM 590 O O . ALA A 1 76 ? -26.125 3.502 42.756 1.00 89.38 76 ALA A O 1
ATOM 591 N N . LEU A 1 77 ? -24.548 2.485 43.996 1.00 89.88 77 LEU A N 1
ATOM 592 C CA . LEU A 1 77 ? -23.612 2.264 42.891 1.00 89.88 77 LEU A CA 1
ATOM 593 C C . LEU A 1 77 ? -24.199 1.324 41.828 1.00 89.88 77 LEU A C 1
ATOM 595 O O . LEU A 1 77 ? -24.037 1.584 40.632 1.00 89.88 77 LEU A O 1
ATOM 599 N N . TYR A 1 78 ? -24.885 0.253 42.236 1.00 89.94 78 TYR A N 1
ATOM 600 C CA . TYR A 1 78 ? -25.582 -0.636 41.310 1.00 89.94 78 TYR A CA 1
ATOM 601 C C . TYR A 1 78 ? -26.599 0.130 40.459 1.00 89.94 78 TYR A C 1
ATOM 603 O O . TYR A 1 78 ? -26.530 0.072 39.227 1.00 89.94 78 TYR A O 1
ATOM 611 N N . HIS A 1 79 ? -27.492 0.892 41.094 1.00 90.38 79 HIS A N 1
ATOM 612 C CA . HIS A 1 79 ? -28.549 1.616 40.384 1.00 90.38 79 HIS A CA 1
ATOM 613 C C . HIS A 1 79 ? -27.986 2.691 39.453 1.00 90.38 79 HIS A C 1
ATOM 615 O O . HIS A 1 79 ? -28.428 2.801 38.309 1.00 90.38 79 HIS A O 1
ATOM 621 N N . GLN A 1 80 ? -26.962 3.431 39.890 1.00 93.12 80 GLN A N 1
ATOM 622 C CA . GLN A 1 80 ? -26.299 4.426 39.045 1.00 93.12 80 GLN A CA 1
ATOM 623 C C . GLN A 1 80 ? -25.598 3.787 37.843 1.00 93.12 80 GLN A C 1
ATOM 625 O O . GLN A 1 80 ? -25.713 4.297 36.728 1.00 93.12 80 GLN A O 1
ATOM 630 N N . ARG A 1 81 ? -24.924 2.645 38.029 1.00 92.75 81 ARG A N 1
ATOM 631 C CA . ARG A 1 81 ? -24.311 1.902 36.919 1.00 92.75 81 ARG A CA 1
ATOM 632 C C . ARG A 1 81 ? -25.364 1.420 35.922 1.00 92.75 81 ARG A C 1
ATOM 634 O O . ARG A 1 81 ? -25.166 1.580 34.722 1.00 92.75 81 ARG A O 1
ATOM 641 N N . GLN A 1 82 ? -26.476 0.857 36.396 1.00 92.62 82 GLN A N 1
ATOM 642 C CA . GLN A 1 82 ? -27.541 0.374 35.513 1.00 92.62 82 GLN A CA 1
ATOM 643 C C . GLN A 1 82 ? -28.236 1.512 34.760 1.00 92.62 82 GLN A C 1
ATOM 645 O O . GLN A 1 82 ? -28.461 1.408 33.553 1.00 92.62 82 GLN A O 1
ATOM 650 N N . ALA A 1 83 ? -28.502 2.630 35.439 1.00 92.38 83 ALA A N 1
ATOM 651 C CA . ALA A 1 83 ? -29.007 3.838 34.799 1.00 92.38 83 ALA A CA 1
ATOM 652 C C . ALA A 1 83 ? -28.030 4.347 33.732 1.00 92.38 83 ALA A C 1
ATOM 654 O O . ALA A 1 83 ? -28.453 4.757 32.651 1.00 92.38 83 ALA A O 1
ATOM 655 N N . LEU A 1 84 ? -26.726 4.285 34.000 1.00 93.31 84 LEU A N 1
ATOM 656 C CA . LEU A 1 84 ? -25.717 4.725 33.051 1.00 93.31 84 LEU A CA 1
ATOM 657 C C . LEU A 1 84 ? -25.639 3.818 31.818 1.00 93.31 84 LEU A C 1
ATOM 659 O O . LEU A 1 84 ? -25.653 4.335 30.702 1.00 93.31 84 LEU A O 1
ATOM 663 N N . LEU A 1 85 ? -25.615 2.495 31.998 1.00 92.44 85 LEU A N 1
ATOM 664 C CA . LEU A 1 85 ? -25.607 1.530 30.891 1.00 92.44 85 LEU A CA 1
ATOM 665 C C . LEU A 1 85 ? -26.840 1.680 29.988 1.00 92.44 85 LEU A C 1
ATOM 667 O O . LEU A 1 85 ? -26.730 1.556 28.774 1.00 92.44 85 LEU A O 1
ATOM 671 N N . ARG A 1 86 ? -28.005 2.014 30.553 1.00 92.19 86 ARG A N 1
ATOM 672 C CA . ARG A 1 86 ? -29.241 2.198 29.778 1.00 92.19 86 ARG A CA 1
ATOM 673 C C . ARG A 1 86 ? -29.322 3.540 29.042 1.00 92.19 86 ARG A C 1
ATOM 675 O O . ARG A 1 86 ? -29.937 3.606 27.983 1.00 92.19 86 ARG A O 1
ATOM 682 N N . ASN A 1 87 ? -28.731 4.600 29.595 1.00 91.88 87 ASN A N 1
ATOM 683 C CA . ASN A 1 87 ? -28.886 5.966 29.076 1.00 91.88 87 ASN A CA 1
ATOM 684 C C . ASN A 1 87 ? -27.680 6.483 28.280 1.00 91.88 87 ASN A C 1
ATOM 686 O O . ASN A 1 87 ? -27.738 7.580 27.727 1.00 91.88 87 ASN A O 1
ATOM 690 N N . THR A 1 88 ? -26.576 5.739 28.229 1.00 91.62 88 THR A N 1
ATOM 691 C CA . THR A 1 88 ? -25.379 6.169 27.501 1.00 91.62 88 THR A CA 1
ATOM 692 C C . THR A 1 88 ? -25.414 5.651 26.071 1.00 91.62 88 THR A C 1
ATOM 694 O O . THR A 1 88 ? -25.135 4.480 25.816 1.00 91.62 88 THR A O 1
ATOM 697 N N . THR A 1 89 ? -25.715 6.539 25.131 1.00 86.94 89 THR A N 1
ATOM 698 C CA . THR A 1 89 ? -25.778 6.221 23.699 1.00 86.94 89 THR A CA 1
ATOM 699 C C . THR A 1 89 ? -24.430 6.343 22.997 1.00 86.94 89 THR A C 1
ATOM 701 O O . THR A 1 89 ? -24.175 5.588 22.065 1.00 86.94 89 THR A O 1
ATOM 704 N N . GLU A 1 90 ? -23.560 7.246 23.452 1.00 90.25 90 GLU A N 1
ATOM 705 C CA . GLU A 1 90 ? -22.275 7.533 22.813 1.00 90.25 90 GLU A CA 1
ATOM 706 C C . GLU A 1 90 ? -21.096 7.062 23.683 1.00 90.25 90 GLU A C 1
ATOM 708 O O . GLU A 1 90 ? -21.058 7.397 24.875 1.00 90.25 90 GLU A O 1
ATOM 713 N N . PRO A 1 91 ? -20.115 6.328 23.122 1.00 91.31 91 PRO A N 1
ATOM 714 C CA . PRO A 1 91 ? -19.005 5.758 23.888 1.00 91.31 91 PRO A CA 1
ATOM 715 C C . PRO A 1 91 ? -18.151 6.821 24.595 1.00 91.31 91 PRO A C 1
ATOM 717 O O . PRO A 1 91 ? -17.839 6.657 25.775 1.00 91.31 91 PRO A O 1
ATOM 720 N N . THR A 1 92 ? -17.872 7.950 23.934 1.00 90.69 92 THR A N 1
ATOM 721 C CA . THR A 1 92 ? -17.106 9.095 24.472 1.00 90.69 92 THR A CA 1
ATOM 722 C C . THR A 1 92 ? -17.762 9.683 25.726 1.00 90.69 92 THR A C 1
ATOM 724 O O . THR A 1 92 ? -17.129 9.798 26.777 1.00 90.69 92 THR A O 1
ATOM 727 N N . SER A 1 93 ? -19.063 9.983 25.655 1.00 90.62 93 SER A N 1
ATOM 728 C CA . SER A 1 93 ? -19.852 10.447 26.800 1.00 90.62 93 SER A CA 1
ATOM 729 C C . SER A 1 93 ? -19.908 9.389 27.910 1.00 90.62 93 SER A C 1
ATOM 731 O O . SER A 1 93 ? -19.867 9.716 29.100 1.00 90.62 93 SER A O 1
ATOM 733 N N . GLY A 1 94 ? -19.928 8.110 27.523 1.00 91.75 94 GLY A N 1
ATOM 734 C CA . GLY A 1 94 ? -19.867 6.969 28.423 1.00 91.75 94 GLY A CA 1
ATOM 735 C C . GLY A 1 94 ? -18.579 6.894 29.218 1.00 91.75 94 GLY A C 1
ATOM 736 O O . GLY A 1 94 ? -18.644 6.634 30.417 1.00 91.75 94 GLY A O 1
ATOM 737 N N . LEU A 1 95 ? -17.432 7.173 28.594 1.00 93.94 95 LEU A N 1
ATOM 738 C CA . LEU A 1 95 ? -16.137 7.203 29.274 1.00 93.94 95 LEU A CA 1
ATOM 739 C C . LEU A 1 95 ? -16.129 8.229 30.392 1.00 93.94 95 LEU A C 1
ATOM 741 O O . LEU A 1 95 ? -15.801 7.885 31.525 1.00 93.94 95 LEU A O 1
ATOM 745 N N . VAL A 1 96 ? -16.532 9.465 30.088 1.00 94.62 96 VAL A N 1
ATOM 746 C CA . VAL A 1 96 ? -16.552 10.554 31.072 1.00 94.62 96 VAL A CA 1
ATOM 747 C C . VAL A 1 96 ? -17.457 10.181 32.242 1.00 94.62 96 VAL A C 1
ATOM 749 O O . VAL A 1 96 ? -17.044 10.266 33.396 1.00 94.62 96 VAL A O 1
ATOM 752 N N . ARG A 1 97 ? -18.668 9.689 31.963 1.00 94.62 97 ARG A N 1
ATOM 753 C CA . ARG A 1 97 ? -19.629 9.332 33.013 1.00 94.62 97 ARG A CA 1
ATOM 754 C C . ARG A 1 97 ? -19.201 8.111 33.832 1.00 94.62 97 ARG A C 1
ATOM 756 O O . ARG A 1 97 ? -19.357 8.127 35.052 1.00 94.62 97 ARG A O 1
ATOM 763 N N . LEU A 1 98 ? -18.650 7.069 33.203 1.00 94.06 98 LEU A N 1
ATOM 764 C CA . LEU A 1 98 ? -18.120 5.886 33.898 1.00 94.06 98 LEU A CA 1
ATOM 765 C C . LEU A 1 98 ? -16.897 6.244 34.743 1.00 94.06 98 LEU A C 1
ATOM 767 O O . LEU A 1 98 ? -16.757 5.743 35.859 1.00 94.06 98 LEU A O 1
ATOM 771 N N . TRP A 1 99 ? -16.040 7.132 34.238 1.00 95.75 99 TRP A N 1
ATOM 772 C CA . TRP A 1 99 ? -14.895 7.660 34.968 1.00 95.75 99 TRP A CA 1
ATOM 773 C C . TRP A 1 99 ? -15.332 8.460 36.194 1.00 95.75 99 TRP A C 1
ATOM 775 O O . TRP A 1 99 ? -14.851 8.196 37.295 1.00 95.75 99 TRP A O 1
ATOM 785 N N . SER A 1 100 ? -16.289 9.379 36.038 1.00 95.00 100 SER A N 1
ATOM 786 C CA . SER A 1 100 ? -16.863 10.130 37.158 1.00 95.00 100 SER A CA 1
ATOM 787 C C . SER A 1 100 ? -17.499 9.200 38.191 1.00 95.00 100 SER A C 1
ATOM 789 O O . SER A 1 100 ? -17.220 9.337 39.380 1.00 95.00 100 SER A O 1
ATOM 791 N N . LEU A 1 101 ? -18.282 8.207 37.751 1.00 94.12 101 LEU A N 1
ATOM 792 C CA . LEU A 1 101 ? -18.887 7.209 38.636 1.00 94.12 101 LEU A CA 1
ATOM 793 C C . LEU A 1 101 ? -17.816 6.433 3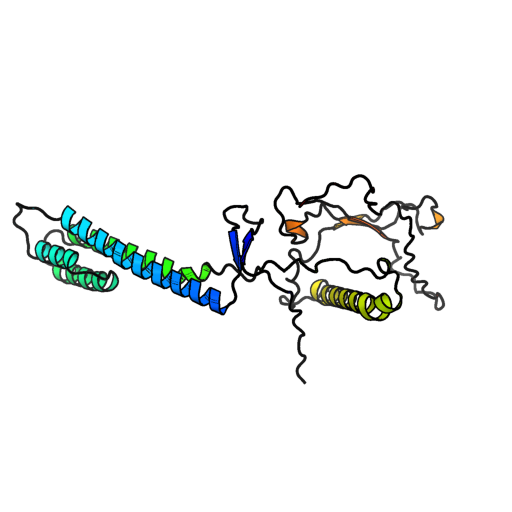9.413 1.00 94.12 101 LEU A C 1
ATOM 795 O O . LEU A 1 101 ? -17.905 6.293 40.632 1.00 94.12 101 LEU A O 1
ATOM 799 N N . PHE A 1 102 ? -16.777 5.958 38.727 1.00 94.81 102 PHE A N 1
ATOM 800 C CA . PHE A 1 102 ? -15.657 5.287 39.375 1.00 94.81 102 PHE A CA 1
ATOM 801 C C . PHE A 1 102 ? -14.990 6.200 40.408 1.00 94.81 102 PHE A C 1
ATOM 803 O O . PHE A 1 102 ? -14.820 5.795 41.557 1.00 94.81 102 PHE A O 1
ATOM 810 N N . TRP A 1 103 ? -14.656 7.436 40.030 1.00 95.19 103 TRP A N 1
ATOM 811 C CA . TRP A 1 103 ? -13.937 8.373 40.889 1.00 95.19 103 TRP A CA 1
ATOM 812 C C . TRP A 1 103 ? -14.711 8.714 42.164 1.00 95.19 103 TRP A C 1
ATOM 814 O O . TRP A 1 103 ? -14.135 8.664 43.255 1.00 95.19 103 TRP A O 1
ATOM 824 N N . SER A 1 104 ? -16.012 8.988 42.042 1.00 94.56 104 SER A N 1
ATOM 825 C CA . SER A 1 104 ? -16.889 9.308 43.174 1.00 94.56 104 SER A CA 1
ATOM 826 C C . SER A 1 104 ? -17.026 8.148 44.163 1.00 94.56 104 SER A C 1
ATOM 828 O O . SER A 1 104 ? -17.077 8.375 45.370 1.00 94.56 104 SER A O 1
ATOM 830 N N . TRP A 1 105 ? -17.040 6.902 43.680 1.00 93.38 105 TRP A N 1
ATOM 831 C CA . TRP A 1 105 ? -17.292 5.725 44.519 1.00 93.38 105 TRP A CA 1
ATOM 832 C C . TRP A 1 105 ? -16.037 4.932 44.902 1.00 93.38 105 TRP A C 1
ATOM 834 O O . TRP A 1 105 ? -16.138 4.002 45.707 1.00 93.38 105 TRP A O 1
ATOM 844 N N . ARG A 1 106 ? -14.846 5.299 44.400 1.00 93.19 106 ARG A N 1
ATOM 845 C CA . ARG A 1 106 ? -13.598 4.524 44.575 1.00 93.19 106 ARG A CA 1
ATOM 846 C C . ARG A 1 106 ? -13.180 4.284 46.031 1.00 93.19 106 ARG A C 1
ATOM 848 O O . ARG A 1 106 ? -12.443 3.336 46.287 1.00 93.19 106 ARG A O 1
ATOM 855 N N . LYS A 1 107 ? -13.602 5.153 46.959 1.00 91.75 107 LYS A N 1
ATOM 856 C CA . LYS A 1 107 ? -13.302 5.060 48.401 1.00 91.75 107 LYS A CA 1
ATOM 857 C C . LYS A 1 107 ? -14.510 4.673 49.262 1.00 91.75 107 LYS A C 1
ATOM 859 O O . LYS A 1 107 ? -14.314 4.291 50.407 1.00 91.75 107 LYS A O 1
ATOM 864 N N . THR A 1 108 ? -15.726 4.778 48.725 1.00 90.12 108 THR A N 1
ATOM 865 C CA . THR A 1 108 ? -16.969 4.735 49.517 1.00 90.12 108 THR A CA 1
ATOM 866 C C . THR A 1 108 ? -17.770 3.457 49.282 1.00 90.12 108 THR A C 1
ATOM 868 O O . THR A 1 108 ? -18.379 2.932 50.208 1.00 90.12 108 THR A O 1
ATOM 871 N N . ALA A 1 109 ? -17.784 2.931 48.054 1.00 88.50 109 ALA A N 1
ATOM 872 C CA . ALA A 1 109 ? -18.547 1.726 47.736 1.00 88.50 109 ALA A CA 1
ATOM 873 C C . ALA A 1 109 ? -17.800 0.440 48.117 1.00 88.50 109 ALA A C 1
ATOM 875 O O . ALA A 1 109 ? -16.573 0.406 48.240 1.00 88.50 109 ALA A O 1
ATOM 876 N N . ARG A 1 110 ? -18.540 -0.670 48.212 1.00 85.69 110 ARG A N 1
ATOM 877 C CA . ARG A 1 110 ? -17.973 -2.010 48.395 1.00 85.69 110 ARG A CA 1
ATOM 878 C C . ARG A 1 110 ? -17.506 -2.570 47.048 1.00 85.69 110 ARG A C 1
ATOM 880 O O . ARG A 1 110 ? -18.302 -2.754 46.132 1.00 85.69 110 ARG A O 1
ATOM 887 N N . ARG A 1 111 ? -16.211 -2.890 46.936 1.00 86.06 111 ARG A N 1
ATOM 888 C CA . ARG A 1 111 ? -15.578 -3.456 45.720 1.00 86.06 111 ARG A CA 1
ATOM 889 C C . ARG A 1 111 ? -15.845 -2.637 44.425 1.00 86.06 111 ARG A C 1
ATOM 891 O O . ARG A 1 111 ? -16.208 -3.228 43.407 1.00 86.06 111 ARG A O 1
ATOM 898 N N . PRO A 1 112 ? -15.634 -1.303 44.410 1.00 88.00 112 PRO A N 1
ATOM 899 C CA . PRO A 1 112 ? -15.935 -0.451 43.251 1.00 88.00 112 PRO A CA 1
ATOM 900 C C . PRO A 1 112 ? -15.081 -0.813 42.032 1.00 88.00 112 PRO A C 1
ATOM 902 O O . PRO A 1 112 ? -15.575 -0.828 40.907 1.00 88.00 112 PRO A O 1
ATOM 905 N N . TYR A 1 113 ? -13.822 -1.186 42.273 1.00 89.81 113 TYR A N 1
ATOM 906 C CA . TYR A 1 113 ? -12.876 -1.619 41.249 1.00 89.81 113 TYR A CA 1
ATOM 907 C C . TYR A 1 113 ? -13.425 -2.796 40.434 1.00 89.81 113 TYR A C 1
ATOM 909 O O . TYR A 1 113 ? -13.544 -2.689 39.221 1.00 89.81 113 TYR A O 1
ATOM 917 N N . ALA A 1 114 ? -13.876 -3.872 41.084 1.00 89.19 114 ALA A N 1
ATOM 918 C CA . ALA A 1 114 ? -14.406 -5.051 40.393 1.00 89.19 114 ALA A CA 1
ATOM 919 C C . ALA A 1 114 ? -15.731 -4.790 39.647 1.00 89.19 114 ALA A C 1
ATOM 921 O O . ALA A 1 114 ? -16.062 -5.512 38.712 1.00 89.19 114 ALA A O 1
ATOM 922 N N . ARG A 1 115 ? -16.505 -3.773 40.054 1.00 89.31 115 ARG A N 1
ATOM 923 C CA . ARG A 1 115 ? -17.845 -3.502 39.503 1.00 89.31 115 ARG A CA 1
ATOM 924 C C . ARG A 1 115 ? -17.859 -2.502 38.351 1.00 89.31 115 ARG A C 1
ATOM 926 O O . ARG A 1 115 ? -18.761 -2.581 37.515 1.00 89.31 115 ARG A O 1
ATOM 933 N N . VAL A 1 116 ? -16.915 -1.559 38.335 1.00 92.50 116 VAL A N 1
ATOM 934 C CA . VAL A 1 116 ? -16.885 -0.447 37.370 1.00 92.50 116 VAL A CA 1
ATOM 935 C C . VAL A 1 116 ? -15.695 -0.547 36.418 1.00 92.50 116 VAL A C 1
ATOM 937 O O . VAL A 1 116 ? -15.867 -0.263 35.233 1.00 92.50 116 VAL A O 1
ATOM 940 N N . LEU A 1 117 ? -14.517 -1.000 36.876 1.00 92.44 117 LEU A N 1
ATOM 941 C CA . LEU A 1 117 ? -13.335 -1.057 36.006 1.00 92.44 117 LEU A CA 1
ATOM 942 C C . LEU A 1 117 ? -13.503 -1.954 34.777 1.00 92.44 117 LEU A C 1
ATOM 944 O O . LEU A 1 117 ? -13.063 -1.512 33.725 1.00 92.44 117 LEU A O 1
ATOM 948 N N . PRO A 1 118 ? -14.138 -3.143 34.825 1.00 93.06 118 PRO A N 1
ATOM 949 C CA . PRO A 1 118 ? -14.298 -3.958 33.618 1.00 93.06 118 PRO A CA 1
ATOM 950 C C . PRO A 1 118 ? -15.105 -3.248 32.521 1.00 93.06 118 PRO A C 1
ATOM 952 O O . PRO A 1 118 ? -14.756 -3.314 31.347 1.00 93.06 118 PRO A O 1
ATOM 955 N N . VAL A 1 119 ? -16.152 -2.513 32.911 1.00 93.38 119 VAL A N 1
ATOM 956 C CA . VAL A 1 119 ? -17.001 -1.743 31.987 1.00 93.38 119 VAL A CA 1
ATOM 957 C C . VAL A 1 119 ? -16.253 -0.533 31.438 1.00 93.38 119 VAL A C 1
ATOM 959 O O . VAL A 1 119 ? -16.301 -0.263 30.240 1.00 93.38 119 VAL A O 1
ATOM 962 N N . LEU A 1 120 ? -15.542 0.186 32.310 1.00 95.06 120 LEU A N 1
ATOM 963 C CA . LEU A 1 120 ? -14.710 1.316 31.912 1.00 95.06 120 LEU A CA 1
ATOM 964 C C . LEU A 1 120 ? -13.593 0.868 30.959 1.00 95.06 120 LEU A C 1
ATOM 966 O O . LEU A 1 120 ? -13.386 1.501 29.931 1.00 95.06 120 LEU A O 1
ATOM 970 N N . PHE A 1 121 ? -12.918 -0.238 31.271 1.00 95.50 121 PHE A N 1
ATOM 971 C CA . PHE A 1 121 ? -11.875 -0.824 30.436 1.00 95.50 121 PHE A CA 1
ATOM 972 C C . PHE A 1 121 ? -12.420 -1.220 29.065 1.00 95.50 121 PHE A C 1
ATOM 974 O O . PHE A 1 121 ? -11.835 -0.839 28.056 1.00 95.50 121 PHE A O 1
ATOM 981 N N . LEU A 1 122 ? -13.569 -1.904 29.011 1.00 94.06 122 LEU A N 1
ATOM 982 C CA . LEU A 1 122 ? -14.221 -2.235 27.745 1.00 94.06 122 LEU A CA 1
ATOM 983 C C . LEU A 1 122 ? -14.526 -0.977 26.920 1.00 94.06 122 LEU A C 1
ATOM 985 O O . LEU A 1 122 ? -14.251 -0.959 25.725 1.00 94.06 122 LEU A O 1
ATOM 989 N N . ASN A 1 123 ? -15.062 0.076 27.544 1.00 94.75 123 ASN A N 1
ATOM 990 C CA . ASN A 1 123 ? -15.338 1.328 26.842 1.00 94.75 123 ASN A CA 1
ATOM 991 C C . ASN A 1 123 ? -14.044 1.966 26.301 1.00 94.75 123 ASN A C 1
ATOM 993 O O . ASN A 1 123 ? -14.001 2.366 25.138 1.00 94.75 123 ASN A O 1
ATOM 997 N N . VAL A 1 124 ? -12.970 2.000 27.100 1.00 95.88 124 VAL A N 1
ATOM 998 C CA . VAL A 1 124 ? -11.665 2.517 26.652 1.00 95.88 124 VAL A CA 1
ATOM 999 C C . VAL A 1 124 ? -11.166 1.717 25.454 1.00 95.88 124 VAL A C 1
ATOM 1001 O O . VAL A 1 124 ? -10.853 2.310 24.429 1.00 95.88 124 VAL A O 1
ATOM 1004 N N . VAL A 1 125 ? -11.167 0.384 25.541 1.00 95.31 125 VAL A N 1
ATOM 1005 C CA . VAL A 1 125 ? -10.729 -0.494 24.447 1.00 95.31 125 VAL A CA 1
ATOM 1006 C C . VAL A 1 125 ? -11.550 -0.249 23.184 1.00 95.31 125 VAL A C 1
ATOM 1008 O O . VAL A 1 125 ? -10.967 -0.029 22.126 1.00 95.31 125 VAL A O 1
ATOM 1011 N N . LEU A 1 126 ? -12.882 -0.231 23.283 1.00 93.38 126 LEU A N 1
ATOM 1012 C CA . LEU A 1 126 ? -13.752 0.019 22.132 1.00 93.38 126 LEU A CA 1
ATOM 1013 C C . LEU A 1 126 ? -13.474 1.399 21.527 1.00 93.38 126 LEU A C 1
ATOM 1015 O O . LEU A 1 126 ? -13.207 1.502 20.333 1.00 93.38 126 LEU A O 1
ATOM 1019 N N . THR A 1 127 ? -13.459 2.451 22.345 1.00 93.19 127 THR A N 1
ATOM 1020 C CA . THR A 1 127 ? -13.212 3.818 21.872 1.00 93.19 127 THR A CA 1
ATOM 1021 C C . THR A 1 127 ? -11.852 3.934 21.189 1.00 93.19 127 THR A C 1
ATOM 1023 O O . THR A 1 127 ? -11.764 4.510 20.108 1.00 93.19 127 THR A O 1
ATOM 1026 N N . THR A 1 128 ? -10.796 3.355 21.765 1.00 94.19 128 THR A N 1
ATOM 1027 C CA . THR A 1 128 ? -9.454 3.384 21.173 1.00 94.19 128 THR A CA 1
ATOM 1028 C C . THR A 1 128 ? -9.393 2.597 19.868 1.00 94.19 128 THR A C 1
ATOM 1030 O O . THR A 1 128 ? -8.897 3.124 18.876 1.00 94.19 128 THR A O 1
ATOM 1033 N N . VAL A 1 129 ? -9.922 1.370 19.827 1.00 93.69 129 VAL A N 1
ATOM 1034 C CA . VAL A 1 129 ? -9.911 0.534 18.615 1.00 93.69 129 VAL A CA 1
ATOM 1035 C C . VAL A 1 129 ? -10.664 1.215 17.475 1.00 93.69 129 VAL A C 1
ATOM 1037 O O . VAL A 1 129 ? -10.144 1.289 16.364 1.00 93.69 129 VAL A O 1
ATOM 1040 N N . PHE A 1 130 ? -11.849 1.766 17.738 1.00 91.00 130 PHE A N 1
ATOM 1041 C CA . PHE A 1 130 ? -12.644 2.423 16.700 1.00 91.00 130 PHE A CA 1
ATOM 1042 C C . PHE A 1 130 ? -12.099 3.797 16.297 1.00 91.00 130 PHE A C 1
ATOM 1044 O O . PHE A 1 130 ? -12.175 4.145 15.119 1.00 91.00 130 PHE A O 1
ATOM 1051 N N . ALA A 1 131 ? -11.497 4.556 17.220 1.00 91.50 131 ALA A N 1
ATOM 1052 C CA . ALA A 1 131 ? -10.795 5.794 16.877 1.00 91.50 131 ALA A CA 1
ATOM 1053 C C . ALA A 1 131 ? -9.591 5.515 15.966 1.00 91.50 131 ALA A C 1
ATOM 1055 O O . ALA A 1 131 ? -9.400 6.210 14.967 1.00 91.50 131 ALA A O 1
ATOM 1056 N N . LEU A 1 132 ? -8.820 4.462 16.265 1.00 93.19 132 LEU A N 1
ATOM 1057 C CA . LEU A 1 132 ? -7.740 4.007 15.394 1.00 93.19 132 LEU A CA 1
ATOM 1058 C C . LEU A 1 132 ? -8.300 3.541 14.046 1.00 93.19 132 LEU A C 1
ATOM 1060 O O . LEU A 1 132 ? -7.840 4.022 13.021 1.00 93.19 132 LEU A O 1
ATOM 1064 N N . ALA A 1 133 ? -9.326 2.692 14.011 1.00 90.88 133 ALA A N 1
ATOM 1065 C CA . ALA A 1 133 ? -9.911 2.218 12.754 1.00 90.88 133 ALA A CA 1
ATOM 1066 C C . ALA A 1 133 ? -10.416 3.370 11.858 1.00 90.88 133 ALA A C 1
ATOM 1068 O O . ALA A 1 133 ? -10.150 3.386 10.655 1.00 90.88 133 ALA A O 1
ATOM 1069 N N . SER A 1 134 ? -11.082 4.369 12.444 1.00 89.94 134 SER A N 1
ATOM 1070 C CA . SER A 1 134 ? -11.544 5.559 11.720 1.00 89.94 134 SER A CA 1
ATOM 1071 C C . SER A 1 134 ? -10.365 6.401 11.209 1.00 89.94 134 SER A C 1
ATOM 1073 O O . SER A 1 134 ? -10.300 6.709 10.021 1.00 89.94 134 SER A O 1
ATOM 1075 N N . GLY A 1 135 ? -9.362 6.686 12.049 1.00 87.56 135 GLY A N 1
ATOM 1076 C CA . GLY A 1 135 ? -8.175 7.451 11.639 1.00 87.56 135 GLY A CA 1
ATOM 1077 C C . GLY A 1 135 ? -7.309 6.739 10.592 1.00 87.56 135 GLY A C 1
ATOM 1078 O O . GLY A 1 135 ? -6.811 7.362 9.655 1.00 87.56 135 GLY A O 1
ATOM 1079 N N . TYR A 1 136 ? -7.171 5.417 10.700 1.00 89.06 136 TYR A N 1
ATOM 1080 C CA . TYR A 1 136 ? -6.442 4.589 9.738 1.00 89.06 136 TYR A CA 1
ATOM 1081 C C . TYR A 1 136 ? -7.229 4.325 8.450 1.00 89.06 136 TYR A C 1
ATOM 1083 O O . TYR A 1 136 ? -6.648 3.792 7.509 1.00 89.06 136 TYR A O 1
ATOM 1091 N N . SER A 1 137 ? -8.494 4.747 8.337 1.00 87.44 137 SER A N 1
ATOM 1092 C CA . SER A 1 137 ? -9.264 4.601 7.091 1.00 87.44 137 SER A CA 1
ATOM 1093 C C . SER A 1 137 ? -8.594 5.319 5.912 1.00 87.44 137 SER A C 1
ATOM 1095 O O . SER A 1 137 ? -8.677 4.852 4.782 1.00 87.44 137 SER A O 1
ATOM 1097 N N . ALA A 1 138 ? -7.824 6.384 6.162 1.00 82.69 138 ALA A N 1
ATOM 1098 C CA . ALA A 1 138 ? -7.018 7.042 5.131 1.00 82.69 138 ALA A CA 1
ATOM 1099 C C . ALA A 1 138 ? -5.897 6.156 4.559 1.00 82.69 138 ALA A C 1
ATOM 1101 O O . ALA A 1 138 ? -5.478 6.358 3.424 1.00 82.69 138 ALA A O 1
ATOM 1102 N N . LYS A 1 139 ? -5.427 5.144 5.302 1.00 82.25 139 LYS A N 1
ATOM 1103 C CA . LYS A 1 139 ? -4.439 4.172 4.801 1.00 82.25 139 LYS A CA 1
ATOM 1104 C C . LYS A 1 139 ? -5.018 3.201 3.773 1.00 82.25 139 LYS A C 1
ATOM 1106 O O . LYS A 1 139 ? -4.241 2.506 3.131 1.00 82.25 139 LYS A O 1
ATOM 1111 N N . LEU A 1 140 ? -6.342 3.169 3.592 1.00 78.12 140 LEU A N 1
ATOM 1112 C CA . LEU A 1 140 ? -6.973 2.429 2.497 1.00 78.12 140 LEU A CA 1
ATOM 1113 C C . LEU A 1 140 ? -6.627 3.023 1.126 1.00 78.12 140 LEU A C 1
ATOM 1115 O O . LEU A 1 140 ? -6.675 2.307 0.131 1.00 78.12 140 LEU A O 1
ATOM 1119 N N . ALA A 1 141 ? -6.231 4.299 1.066 1.00 78.62 141 ALA A N 1
ATOM 1120 C CA . ALA A 1 141 ? -5.568 4.853 -0.106 1.00 78.62 141 ALA A CA 1
ATOM 1121 C C . ALA A 1 141 ? -4.124 4.319 -0.155 1.00 78.62 141 ALA A C 1
ATOM 1123 O O . ALA A 1 141 ? -3.188 4.926 0.375 1.00 78.62 141 ALA A O 1
ATOM 1124 N N . LEU A 1 142 ? -3.965 3.124 -0.727 1.00 68.94 142 LEU A N 1
ATOM 1125 C CA . LEU A 1 142 ? -2.678 2.451 -0.870 1.00 68.94 142 LEU A CA 1
ATOM 1126 C C . LEU A 1 142 ? -1.862 3.101 -1.996 1.00 68.94 142 LEU A C 1
ATOM 1128 O O . LEU A 1 142 ? -2.049 2.799 -3.167 1.00 68.94 142 LEU A O 1
ATOM 1132 N N . GLY A 1 143 ? -0.927 3.969 -1.606 1.00 66.69 143 GLY A N 1
ATOM 1133 C CA . GLY A 1 143 ? 0.211 4.390 -2.428 1.00 66.69 143 GLY A CA 1
ATOM 1134 C C . GLY A 1 143 ? -0.105 5.241 -3.664 1.00 66.69 143 GLY A C 1
ATOM 1135 O O . GLY A 1 143 ? -1.232 5.662 -3.905 1.00 66.69 143 GLY A O 1
ATOM 1136 N N . ASN A 1 144 ? 0.952 5.512 -4.435 1.00 69.44 144 ASN A N 1
ATOM 1137 C CA . ASN A 1 144 ? 0.894 6.173 -5.745 1.00 69.44 144 ASN A CA 1
ATOM 1138 C C . ASN A 1 144 ? 0.863 5.155 -6.899 1.00 69.44 144 ASN A C 1
ATOM 1140 O O . ASN A 1 144 ? 1.028 5.534 -8.060 1.00 69.44 144 ASN A O 1
ATOM 1144 N N . ASP A 1 145 ? 0.692 3.873 -6.581 1.00 80.69 145 ASP A N 1
ATOM 1145 C CA . ASP A 1 145 ? 0.749 2.805 -7.563 1.00 80.69 145 ASP A CA 1
ATOM 1146 C C . ASP A 1 145 ? -0.573 2.764 -8.320 1.00 80.69 145 ASP A C 1
ATOM 1148 O O . ASP A 1 145 ? -1.654 2.571 -7.760 1.00 80.69 145 ASP A O 1
ATOM 1152 N N . VAL A 1 146 ? -0.483 2.994 -9.623 1.00 87.06 146 VAL A N 1
ATOM 1153 C CA . VAL A 1 146 ? -1.637 3.048 -10.510 1.00 87.06 146 VAL A CA 1
ATOM 1154 C C . VAL A 1 146 ? -1.391 2.168 -11.717 1.00 87.06 146 VAL A C 1
ATOM 1156 O O . VAL A 1 146 ? -0.281 2.104 -12.249 1.00 87.06 146 VAL A O 1
ATOM 1159 N N . LEU A 1 147 ? -2.448 1.511 -12.186 1.00 88.50 147 LEU A N 1
ATOM 1160 C CA . LEU A 1 147 ? -2.380 0.793 -13.444 1.00 88.50 147 LEU A CA 1
ATOM 1161 C C . LEU A 1 147 ? -2.401 1.803 -14.595 1.00 88.50 147 LEU A C 1
ATOM 1163 O O . LEU A 1 147 ? -3.331 2.598 -14.729 1.00 88.50 147 LEU A O 1
ATOM 1167 N N . LEU A 1 148 ? -1.370 1.774 -15.432 1.00 87.25 148 LEU A N 1
ATOM 1168 C CA . LEU A 1 148 ? -1.337 2.568 -16.656 1.00 87.25 148 LEU A CA 1
ATOM 1169 C C . LEU A 1 148 ? -2.290 1.972 -17.698 1.00 87.25 148 LEU A C 1
ATOM 1171 O O . LEU A 1 148 ? -2.418 0.754 -17.815 1.00 87.25 148 LEU A O 1
ATOM 1175 N N . ASP A 1 149 ? -2.947 2.832 -18.472 1.00 84.94 149 ASP A N 1
ATOM 1176 C CA . ASP A 1 149 ? -3.801 2.403 -19.576 1.00 84.94 149 ASP A CA 1
ATOM 1177 C C . ASP A 1 149 ? -2.938 1.869 -20.734 1.00 84.94 149 ASP A C 1
ATOM 1179 O O . ASP A 1 149 ? -2.208 2.607 -21.402 1.00 84.94 149 ASP A O 1
ATOM 1183 N N . GLY A 1 150 ? -3.025 0.557 -20.963 1.00 78.69 150 GLY A N 1
ATOM 1184 C CA . GLY A 1 150 ? -2.260 -0.165 -21.978 1.00 78.69 150 GLY A CA 1
ATOM 1185 C C . GLY A 1 150 ? -2.779 -0.020 -23.411 1.00 78.69 150 GLY A C 1
ATOM 1186 O O . GLY A 1 150 ? -2.165 -0.573 -24.320 1.00 78.69 150 GLY A O 1
ATOM 1187 N N . ARG A 1 151 ? -3.872 0.717 -23.668 1.00 79.94 151 ARG A N 1
ATOM 1188 C CA . ARG A 1 151 ? -4.480 0.804 -25.018 1.00 79.94 151 ARG A CA 1
ATOM 1189 C C . ARG A 1 151 ? -3.516 1.237 -26.126 1.00 79.94 151 ARG A C 1
ATOM 1191 O O . ARG A 1 151 ? -3.700 0.841 -27.270 1.00 79.94 151 ARG A O 1
ATOM 1198 N N . ASN A 1 152 ? -2.498 2.030 -25.792 1.00 75.38 152 ASN A N 1
ATOM 1199 C CA . ASN A 1 152 ? -1.498 2.529 -26.739 1.00 75.38 152 ASN A CA 1
ATOM 1200 C C . ASN A 1 152 ? -0.058 2.180 -26.320 1.00 75.38 152 ASN A C 1
ATOM 1202 O O . ASN A 1 152 ? 0.871 2.935 -26.615 1.00 75.38 152 ASN A O 1
ATOM 1206 N N . CYS A 1 153 ? 0.150 1.068 -25.606 1.00 76.19 153 CYS A N 1
ATOM 1207 C CA . CYS A 1 153 ? 1.495 0.645 -25.217 1.00 76.19 153 CYS A CA 1
ATOM 1208 C C . CYS A 1 153 ? 2.191 -0.131 -26.348 1.00 76.19 153 CYS A C 1
ATOM 1210 O O . CYS A 1 153 ? 1.603 -1.009 -26.976 1.00 76.19 153 CYS A O 1
ATOM 1212 N N . GLY A 1 154 ? 3.465 0.166 -26.604 1.00 76.75 154 GLY A N 1
ATOM 1213 C CA . GLY A 1 154 ? 4.262 -0.590 -27.565 1.00 76.75 154 GLY A CA 1
ATOM 1214 C C . GLY A 1 154 ? 5.532 0.132 -27.994 1.00 76.75 154 GLY A C 1
ATOM 1215 O O . GLY A 1 154 ? 5.617 1.359 -27.963 1.00 76.75 154 GLY A O 1
ATOM 1216 N N . VAL A 1 155 ? 6.530 -0.641 -28.422 1.00 74.94 155 VAL A N 1
ATOM 1217 C CA . VAL A 1 155 ? 7.762 -0.084 -28.988 1.00 74.94 155 VAL A CA 1
ATOM 1218 C C . VAL A 1 155 ? 7.495 0.328 -30.432 1.00 74.94 155 VAL A C 1
ATOM 1220 O O . VAL A 1 155 ? 7.316 -0.522 -31.311 1.00 74.94 155 VAL A O 1
ATOM 1223 N N . GLN A 1 156 ? 7.492 1.636 -30.673 1.00 78.94 156 GLN A N 1
ATOM 1224 C CA . GLN A 1 156 ? 7.450 2.194 -32.018 1.00 78.94 156 GLN A CA 1
ATOM 1225 C C . GLN A 1 156 ? 8.849 2.116 -32.620 1.00 78.94 156 GLN A C 1
ATOM 1227 O O . GLN A 1 156 ? 9.795 2.625 -32.027 1.00 78.94 156 GLN A O 1
ATOM 1232 N N . ARG A 1 157 ? 8.985 1.439 -33.765 1.00 79.38 157 ARG A N 1
ATOM 1233 C CA . ARG A 1 157 ? 10.259 1.344 -34.486 1.00 79.38 157 ARG A CA 1
ATOM 1234 C C . ARG A 1 157 ? 10.116 1.889 -35.894 1.00 79.38 157 ARG A C 1
ATOM 1236 O O . ARG A 1 157 ? 9.202 1.478 -36.611 1.00 79.38 157 ARG A O 1
ATOM 1243 N N . ALA A 1 158 ? 11.036 2.748 -36.323 1.00 79.88 158 ALA A N 1
ATOM 1244 C CA . ALA A 1 158 ? 11.007 3.373 -37.645 1.00 79.88 158 ALA A CA 1
ATOM 1245 C C . ALA A 1 158 ? 10.958 2.347 -38.792 1.00 79.88 158 ALA A C 1
ATOM 1247 O O . ALA A 1 158 ? 10.345 2.604 -39.828 1.00 79.88 158 ALA A O 1
ATOM 1248 N N . ASN A 1 159 ? 11.547 1.163 -38.606 1.00 80.38 159 ASN A N 1
ATOM 1249 C CA . ASN A 1 159 ? 11.539 0.089 -39.600 1.00 80.38 159 ASN A CA 1
ATOM 1250 C C . ASN A 1 159 ? 10.178 -0.614 -39.771 1.00 80.38 159 ASN A C 1
ATOM 1252 O O . ASN A 1 159 ? 9.961 -1.229 -40.809 1.00 80.38 159 ASN A O 1
ATOM 1256 N N . ARG A 1 160 ? 9.247 -0.496 -38.812 1.00 80.62 160 ARG A N 1
ATOM 1257 C CA . ARG A 1 160 ? 7.897 -1.094 -38.898 1.00 80.62 160 ARG A CA 1
ATOM 1258 C C . ARG A 1 160 ? 6.952 -0.340 -39.829 1.00 80.62 160 ARG A C 1
ATOM 1260 O O . ARG A 1 160 ? 5.897 -0.850 -40.186 1.00 80.62 160 ARG A O 1
ATOM 1267 N N . TYR A 1 161 ? 7.325 0.871 -40.219 1.00 82.69 161 TYR A N 1
ATOM 1268 C CA . TYR A 1 161 ? 6.543 1.700 -41.122 1.00 82.69 161 TYR A CA 1
ATOM 1269 C C . TYR A 1 161 ? 7.136 1.604 -42.529 1.00 82.69 161 TYR A C 1
ATOM 1271 O O . TYR A 1 161 ? 8.348 1.528 -42.690 1.00 82.69 161 TYR A O 1
ATOM 1279 N N . SER A 1 162 ? 6.314 1.608 -43.574 1.00 83.50 162 SER A N 1
ATOM 1280 C CA . SER A 1 162 ? 6.788 1.696 -44.967 1.00 83.50 162 SER A CA 1
ATOM 1281 C C . SER A 1 162 ? 6.771 3.141 -45.476 1.00 83.50 162 SER A C 1
ATOM 1283 O O . SER A 1 162 ? 7.650 3.552 -46.229 1.00 83.50 162 SER A O 1
ATOM 1285 N N . ASN A 1 163 ? 5.822 3.945 -44.991 1.00 91.19 163 ASN A N 1
ATOM 1286 C CA . ASN A 1 163 ? 5.639 5.344 -45.361 1.00 91.19 163 ASN A CA 1
ATOM 1287 C C . ASN A 1 163 ? 6.744 6.243 -44.769 1.00 91.19 163 ASN A C 1
ATOM 1289 O O . ASN A 1 163 ? 6.874 6.372 -43.549 1.00 91.19 163 ASN A O 1
ATOM 1293 N N . SER A 1 164 ? 7.526 6.888 -45.636 1.00 86.75 164 SER A N 1
ATOM 1294 C CA . SER A 1 164 ? 8.645 7.762 -45.257 1.00 86.75 164 SER A CA 1
ATOM 1295 C C . SER A 1 164 ? 8.211 9.024 -44.504 1.00 86.75 164 SER A C 1
ATOM 1297 O O . SER A 1 164 ? 8.918 9.465 -43.599 1.00 86.75 164 SER A O 1
ATOM 1299 N N . THR A 1 165 ? 7.035 9.575 -44.810 1.00 89.38 165 THR A N 1
ATOM 1300 C CA . THR A 1 165 ? 6.482 10.758 -44.138 1.00 89.38 165 THR A CA 1
ATOM 1301 C C . THR A 1 165 ? 6.125 10.457 -42.682 1.00 89.38 165 THR A C 1
ATOM 1303 O O . THR A 1 165 ? 6.506 11.220 -41.797 1.00 89.38 165 THR A O 1
ATOM 1306 N N . ILE A 1 166 ? 5.476 9.318 -42.406 1.00 85.75 166 ILE A N 1
ATOM 1307 C CA . ILE A 1 166 ? 5.141 8.888 -41.031 1.00 85.75 166 ILE A CA 1
ATOM 1308 C C . ILE A 1 166 ? 6.415 8.642 -40.211 1.00 85.75 166 ILE A C 1
ATOM 1310 O O . ILE A 1 166 ? 6.503 9.058 -39.052 1.00 85.75 166 ILE A O 1
ATOM 1314 N N . LYS A 1 167 ? 7.437 8.024 -40.820 1.00 86.38 167 LYS A N 1
ATOM 1315 C CA . LYS A 1 167 ? 8.748 7.854 -40.173 1.00 86.38 167 LYS A CA 1
ATOM 1316 C C . LYS A 1 167 ? 9.349 9.194 -39.764 1.00 86.38 167 LYS A C 1
ATOM 1318 O O . LYS A 1 167 ? 9.744 9.346 -38.613 1.00 86.38 167 LYS A O 1
ATOM 1323 N N . ALA A 1 168 ? 9.407 10.145 -40.697 1.00 86.19 168 ALA A N 1
ATOM 1324 C CA . ALA A 1 168 ? 10.059 11.435 -40.494 1.00 86.19 168 ALA A CA 1
ATOM 1325 C C . ALA A 1 168 ? 9.322 12.334 -39.493 1.00 86.19 168 ALA A C 1
ATOM 1327 O O . ALA A 1 168 ? 9.966 12.976 -38.667 1.00 86.19 168 ALA A O 1
ATOM 1328 N N . LEU A 1 169 ? 7.989 12.378 -39.555 1.00 88.25 169 LEU A N 1
ATOM 1329 C CA . LEU A 1 169 ? 7.194 13.333 -38.777 1.00 88.25 169 LEU A CA 1
ATOM 1330 C C . LEU A 1 169 ? 6.722 12.798 -37.422 1.00 88.25 169 LEU A C 1
ATOM 1332 O O . LEU A 1 169 ? 6.413 13.598 -36.543 1.00 88.25 169 LEU A O 1
ATOM 1336 N N . SER A 1 170 ? 6.650 11.478 -37.233 1.00 85.38 170 SER A N 1
ATOM 1337 C CA . SER A 1 170 ? 6.073 10.896 -36.012 1.00 85.38 170 SER A CA 1
ATOM 1338 C C . SER A 1 170 ? 7.021 9.936 -35.305 1.00 85.38 170 SER A C 1
ATOM 1340 O O . SER A 1 170 ? 7.281 10.104 -34.115 1.00 85.38 170 SER A O 1
ATOM 1342 N N . VAL A 1 171 ? 7.576 8.954 -36.019 1.00 86.38 171 VAL A N 1
ATOM 1343 C CA . VAL A 1 171 ? 8.319 7.856 -35.378 1.00 86.38 171 VAL A CA 1
ATOM 1344 C C . VAL A 1 171 ? 9.724 8.280 -34.959 1.00 86.38 171 VAL A C 1
ATOM 1346 O O . VAL A 1 171 ? 10.085 8.098 -33.802 1.00 86.38 171 VAL A O 1
ATOM 1349 N N . LEU A 1 172 ? 10.496 8.903 -35.855 1.00 86.88 172 LEU A N 1
ATOM 1350 C CA . LEU A 1 172 ? 11.853 9.366 -35.544 1.00 86.88 172 LEU A CA 1
ATOM 1351 C C . LEU A 1 172 ? 11.878 10.400 -34.400 1.00 86.88 172 LEU A C 1
ATOM 1353 O O . LEU A 1 172 ? 12.705 10.254 -33.500 1.00 86.88 172 LEU A O 1
ATOM 1357 N N . PRO A 1 173 ? 10.978 11.408 -34.350 1.00 88.88 173 PRO A N 1
ATOM 1358 C CA . PRO A 1 173 ? 10.895 12.305 -33.198 1.00 88.88 173 PRO A CA 1
ATOM 1359 C C . PRO A 1 173 ? 10.536 11.589 -31.889 1.00 88.88 173 PRO A C 1
ATOM 1361 O O . PRO A 1 173 ? 11.078 11.940 -30.839 1.00 88.88 173 PRO A O 1
ATOM 1364 N N . ALA A 1 174 ? 9.648 10.588 -31.933 1.00 85.25 174 ALA A N 1
ATOM 1365 C CA . ALA A 1 174 ? 9.292 9.791 -30.761 1.00 85.25 174 ALA A CA 1
ATOM 1366 C C . ALA A 1 174 ? 10.482 8.949 -30.269 1.00 85.25 174 ALA A C 1
ATOM 1368 O O . ALA A 1 174 ? 10.824 9.013 -29.092 1.00 85.25 174 ALA A O 1
ATOM 1369 N N . GLU A 1 175 ? 11.181 8.246 -31.163 1.00 86.56 175 GLU A N 1
ATOM 1370 C CA . GLU A 1 175 ? 12.400 7.498 -30.825 1.00 86.56 175 GLU A CA 1
ATOM 1371 C C . GLU A 1 175 ? 13.491 8.412 -30.253 1.00 86.56 175 GLU A C 1
ATOM 1373 O O . GLU A 1 175 ? 14.085 8.102 -29.220 1.00 86.56 175 GLU A O 1
ATOM 1378 N N . ALA A 1 176 ? 13.727 9.574 -30.872 1.00 88.31 176 ALA A N 1
ATOM 1379 C CA . ALA A 1 176 ? 14.691 10.553 -30.375 1.00 88.31 176 ALA A CA 1
ATOM 1380 C C . ALA A 1 176 ? 14.312 11.073 -28.977 1.00 88.31 176 ALA A C 1
ATOM 1382 O O . ALA A 1 176 ? 15.186 11.287 -28.129 1.00 88.31 176 ALA A O 1
ATOM 1383 N N . ARG A 1 177 ? 13.010 11.249 -28.707 1.00 87.88 177 ARG A N 1
ATOM 1384 C CA . ARG A 1 177 ? 12.502 11.607 -27.377 1.00 87.88 177 ARG A CA 1
ATOM 1385 C C . ARG A 1 177 ? 12.792 10.505 -26.359 1.00 87.88 177 ARG A C 1
ATOM 1387 O O . ARG A 1 177 ? 13.312 10.835 -25.293 1.00 87.88 177 ARG A O 1
ATOM 1394 N N . GLU A 1 178 ? 12.507 9.246 -26.678 1.00 85.38 178 GLU A N 1
ATOM 1395 C CA . GLU A 1 178 ? 12.785 8.105 -25.794 1.00 85.38 178 GLU A CA 1
ATOM 1396 C C . GLU A 1 178 ? 14.286 7.955 -25.516 1.00 85.38 178 GLU A C 1
ATOM 1398 O O . GLU A 1 178 ? 14.696 7.840 -24.360 1.00 85.38 178 GLU A O 1
ATOM 1403 N N . MET A 1 179 ? 15.137 8.074 -26.542 1.00 88.06 179 MET A N 1
ATOM 1404 C CA . MET A 1 179 ? 16.597 8.065 -26.371 1.00 88.06 179 MET A CA 1
ATOM 1405 C C . MET A 1 179 ? 17.075 9.195 -25.454 1.00 88.06 179 MET A C 1
ATOM 1407 O O . MET A 1 179 ? 17.942 8.982 -24.604 1.00 88.06 179 MET A O 1
ATOM 1411 N N . ARG A 1 180 ? 16.501 10.397 -25.589 1.00 90.19 180 ARG A N 1
ATOM 1412 C CA . ARG A 1 180 ? 16.821 11.531 -24.715 1.00 90.19 180 ARG A CA 1
ATOM 1413 C C . ARG A 1 180 ? 16.404 11.260 -23.269 1.00 90.19 180 ARG A C 1
ATOM 1415 O O . ARG A 1 180 ? 17.180 11.550 -22.363 1.00 90.19 180 ARG A O 1
ATOM 1422 N N . ILE A 1 181 ? 15.211 10.703 -23.047 1.00 85.50 181 ILE A N 1
ATOM 1423 C CA . ILE A 1 181 ? 14.726 10.332 -21.707 1.00 85.50 181 ILE A CA 1
ATOM 1424 C C . ILE A 1 181 ? 15.655 9.284 -21.083 1.00 85.50 181 ILE A C 1
ATOM 1426 O O . ILE A 1 181 ? 16.135 9.487 -19.969 1.00 85.50 181 ILE A O 1
ATOM 1430 N N . ALA A 1 182 ? 15.984 8.223 -21.822 1.00 86.06 182 ALA A N 1
ATOM 1431 C CA . ALA A 1 182 ? 16.884 7.170 -21.361 1.00 86.06 182 ALA A CA 1
ATOM 1432 C C . ALA A 1 182 ? 18.295 7.699 -21.047 1.00 86.06 182 ALA A C 1
ATOM 1434 O O . ALA A 1 182 ? 18.870 7.355 -20.015 1.00 86.06 182 ALA A O 1
ATOM 1435 N N . SER A 1 183 ? 18.845 8.577 -21.896 1.00 88.25 183 SER A N 1
ATOM 1436 C CA . SER A 1 183 ? 20.151 9.208 -21.661 1.00 88.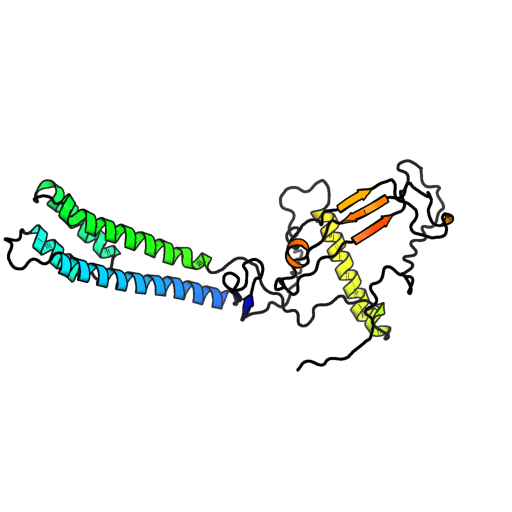25 183 SER A CA 1
ATOM 1437 C C . SER A 1 183 ? 20.142 10.093 -20.416 1.00 88.25 183 SER A C 1
ATOM 1439 O O . SER A 1 183 ? 21.086 10.045 -19.627 1.00 88.25 183 SER A O 1
ATOM 1441 N N . ASN A 1 184 ? 19.089 10.891 -20.223 1.00 85.94 184 ASN A N 1
ATOM 1442 C CA . ASN A 1 184 ? 18.951 11.737 -19.039 1.00 85.94 184 ASN A CA 1
ATOM 1443 C C . ASN A 1 184 ? 18.865 10.885 -17.770 1.00 85.94 184 ASN A C 1
ATOM 1445 O O . ASN A 1 184 ? 19.602 11.148 -16.822 1.00 85.94 184 ASN A O 1
ATOM 1449 N N . TYR A 1 185 ? 18.042 9.830 -17.781 1.00 84.75 185 TYR A N 1
ATOM 1450 C CA . TYR A 1 185 ? 17.949 8.889 -16.665 1.00 84.75 185 TYR A CA 1
ATOM 1451 C C . TYR A 1 185 ? 19.313 8.260 -16.360 1.00 84.75 185 TYR A C 1
ATOM 1453 O O . TYR A 1 185 ? 19.757 8.282 -15.218 1.00 84.75 185 TYR A O 1
ATOM 1461 N N . ALA A 1 186 ? 20.033 7.763 -17.369 1.00 86.50 186 ALA A N 1
ATOM 1462 C CA . ALA A 1 186 ? 21.344 7.147 -17.165 1.00 86.50 186 ALA A CA 1
ATOM 1463 C C . ALA A 1 186 ? 22.367 8.125 -16.559 1.00 86.50 186 ALA A C 1
ATOM 1465 O O . ALA A 1 186 ? 23.086 7.769 -15.625 1.00 86.50 186 ALA A O 1
ATOM 1466 N N . GLN A 1 187 ? 22.419 9.367 -17.048 1.00 84.69 187 GLN A N 1
ATOM 1467 C CA . GLN A 1 187 ? 23.331 10.390 -16.521 1.00 84.69 187 GLN A CA 1
ATOM 1468 C C . GLN A 1 187 ? 22.994 10.778 -15.076 1.00 84.69 187 GLN A C 1
ATOM 1470 O O . GLN A 1 187 ? 23.893 10.925 -14.242 1.00 84.69 187 GLN A O 1
ATOM 1475 N N . GLN A 1 188 ? 21.705 10.918 -14.772 1.00 82.25 188 GLN A N 1
ATOM 1476 C CA . GLN A 1 188 ? 21.228 11.330 -13.453 1.00 82.25 188 GLN A CA 1
ATOM 1477 C C . GLN A 1 188 ? 21.308 10.199 -12.425 1.00 82.25 188 GLN A C 1
ATOM 1479 O O . GLN A 1 188 ? 21.667 10.444 -11.277 1.00 82.25 188 GLN A O 1
ATOM 1484 N N . CYS A 1 189 ? 21.006 8.964 -12.828 1.00 84.31 189 CYS A N 1
ATOM 1485 C CA . CYS A 1 189 ? 20.782 7.853 -11.908 1.00 84.31 189 CYS A CA 1
ATOM 1486 C C . CYS A 1 189 ? 21.935 6.845 -11.843 1.00 84.31 189 CYS A C 1
ATOM 1488 O O . CYS A 1 189 ? 22.014 6.110 -10.856 1.00 84.31 189 CYS A O 1
ATOM 1490 N N . TYR A 1 190 ? 22.861 6.820 -12.809 1.00 83.06 190 TYR A N 1
ATOM 1491 C CA . TYR A 1 190 ? 24.022 5.911 -12.791 1.00 83.06 190 TYR A CA 1
ATOM 1492 C C . TYR A 1 190 ? 25.380 6.600 -12.615 1.00 83.06 190 TYR A C 1
ATOM 1494 O O . TYR A 1 190 ? 26.401 5.914 -12.579 1.00 83.06 190 TYR A O 1
ATOM 1502 N N . SER A 1 191 ? 25.435 7.929 -12.486 1.00 77.94 191 SER A N 1
ATOM 1503 C CA . SER A 1 191 ? 26.695 8.619 -12.188 1.00 77.94 191 SER A CA 1
ATOM 1504 C C . SER A 1 191 ? 27.177 8.323 -10.759 1.00 77.94 191 SER A C 1
ATOM 1506 O O . SER A 1 191 ? 26.395 8.132 -9.831 1.00 77.94 191 SER A O 1
ATOM 1508 N N . SER A 1 192 ? 28.496 8.258 -10.568 1.00 61.47 192 SER A N 1
ATOM 1509 C CA . SER A 1 192 ? 29.144 7.900 -9.294 1.00 61.47 192 SER A CA 1
ATOM 1510 C C . SER A 1 192 ? 29.013 8.964 -8.193 1.00 61.47 192 SER A C 1
ATOM 1512 O O . SER A 1 192 ? 29.391 8.711 -7.054 1.00 61.47 192 SER A O 1
ATOM 1514 N N . SER A 1 193 ? 28.467 10.141 -8.511 1.00 56.53 193 SER A N 1
ATOM 1515 C CA . SER A 1 193 ? 28.346 11.305 -7.625 1.00 56.53 193 SER A CA 1
ATOM 1516 C C . SER A 1 193 ? 26.901 11.590 -7.201 1.00 56.53 193 SER A C 1
ATOM 1518 O O . SER A 1 193 ? 26.511 12.751 -7.073 1.00 56.53 193 SER A O 1
ATOM 1520 N N . ILE A 1 194 ? 26.067 10.561 -7.046 1.00 57.72 194 ILE A N 1
ATOM 1521 C CA . ILE A 1 194 ? 24.671 10.772 -6.656 1.00 57.72 194 ILE A CA 1
ATOM 1522 C C . ILE A 1 194 ? 24.613 11.056 -5.159 1.00 57.72 194 ILE A C 1
ATOM 1524 O O . ILE A 1 194 ? 24.690 10.153 -4.327 1.00 57.72 194 ILE A O 1
ATOM 1528 N N . ALA A 1 195 ? 24.432 12.335 -4.838 1.00 50.78 195 ALA A N 1
ATOM 1529 C CA . ALA A 1 195 ? 23.805 12.738 -3.595 1.00 50.78 195 ALA A CA 1
ATOM 1530 C C . ALA A 1 195 ? 22.445 12.030 -3.495 1.00 50.78 195 ALA A C 1
ATOM 1532 O O . ALA A 1 195 ? 21.649 12.041 -4.436 1.00 50.78 195 ALA A O 1
ATOM 1533 N N . THR A 1 196 ? 22.193 11.380 -2.364 1.00 48.91 196 THR A N 1
ATOM 1534 C CA . THR A 1 196 ? 20.886 10.833 -1.989 1.00 48.91 196 THR A CA 1
ATOM 1535 C C . THR A 1 196 ? 19.776 11.845 -2.312 1.00 48.91 196 THR A C 1
ATOM 1537 O O . THR A 1 196 ? 19.760 12.917 -1.715 1.00 48.91 196 THR A O 1
ATOM 1540 N N . GLY A 1 197 ? 18.879 11.532 -3.260 1.00 54.31 197 GLY A N 1
ATOM 1541 C CA . GLY A 1 197 ? 17.732 12.394 -3.600 1.00 54.31 197 GLY A CA 1
ATOM 1542 C C . GLY A 1 197 ? 17.609 12.890 -5.050 1.00 54.31 197 GLY A C 1
ATOM 1543 O O . GLY A 1 197 ? 16.880 13.852 -5.280 1.00 54.31 197 GLY A O 1
ATOM 1544 N N . ALA A 1 198 ? 18.276 12.279 -6.038 1.00 63.94 198 ALA A N 1
ATOM 1545 C CA . ALA A 1 198 ? 18.027 12.606 -7.448 1.00 63.94 198 ALA A CA 1
ATOM 1546 C C . ALA A 1 198 ? 16.572 12.272 -7.856 1.00 63.94 198 ALA A C 1
ATOM 1548 O O . ALA A 1 198 ? 16.145 11.118 -7.788 1.00 63.94 198 ALA A O 1
ATOM 1549 N N . LEU A 1 199 ? 15.816 13.296 -8.268 1.00 66.50 199 LEU A N 1
ATOM 1550 C CA . LEU A 1 199 ? 14.411 13.202 -8.687 1.00 66.50 199 LEU A CA 1
ATOM 1551 C C . LEU A 1 199 ? 14.246 12.258 -9.892 1.00 66.50 199 LEU A C 1
ATOM 1553 O O . LEU A 1 199 ? 14.934 12.422 -10.897 1.00 66.50 199 LEU A O 1
ATOM 1557 N N . GLY A 1 200 ? 13.305 11.311 -9.815 1.00 71.75 200 GLY A N 1
ATOM 1558 C CA . GLY A 1 200 ? 12.914 10.443 -10.934 1.00 71.75 200 GLY A CA 1
ATOM 1559 C C . GLY A 1 200 ? 13.736 9.162 -11.108 1.00 71.75 200 GLY A C 1
ATOM 1560 O O . GLY A 1 200 ? 13.454 8.383 -12.021 1.00 71.75 200 GLY A O 1
ATOM 1561 N N . CYS A 1 201 ? 14.716 8.890 -10.240 1.00 80.56 201 CYS A N 1
ATOM 1562 C CA . CYS A 1 201 ? 15.455 7.621 -10.263 1.00 80.56 201 CYS A CA 1
ATOM 1563 C C . CYS A 1 201 ? 14.643 6.413 -9.761 1.00 80.56 201 CYS A C 1
ATOM 1565 O O . CYS A 1 201 ? 15.077 5.275 -9.945 1.00 80.56 201 CYS A O 1
ATOM 1567 N N . ASP A 1 202 ? 13.472 6.666 -9.184 1.00 79.50 202 ASP A N 1
ATOM 1568 C CA . ASP A 1 202 ? 12.456 5.727 -8.700 1.00 79.50 202 ASP A CA 1
ATOM 1569 C C . ASP A 1 202 ? 11.391 5.374 -9.755 1.00 79.50 202 ASP A C 1
ATOM 1571 O O . ASP A 1 202 ? 10.439 4.665 -9.457 1.00 79.50 202 ASP A O 1
ATOM 1575 N N . THR A 1 203 ? 11.558 5.824 -11.006 1.00 78.62 203 THR A N 1
ATOM 1576 C CA . THR A 1 203 ? 10.606 5.536 -12.097 1.00 78.62 203 THR A CA 1
ATOM 1577 C C . THR A 1 203 ? 10.490 4.039 -12.420 1.00 78.62 203 THR A C 1
ATOM 1579 O O . THR A 1 203 ? 9.435 3.582 -12.851 1.00 78.62 203 THR A O 1
ATOM 1582 N N . PHE A 1 204 ? 11.567 3.267 -12.248 1.00 82.69 204 PHE A N 1
ATOM 1583 C CA . PHE A 1 204 ? 11.590 1.828 -12.525 1.00 82.69 204 PHE A CA 1
ATOM 1584 C C . PHE A 1 204 ? 11.602 1.023 -11.226 1.00 82.69 204 PHE A C 1
ATOM 1586 O O . PHE A 1 204 ? 12.263 1.418 -10.266 1.00 82.69 204 PHE A O 1
ATOM 1593 N N . VAL A 1 205 ? 10.967 -0.157 -11.239 1.00 85.31 205 VAL A N 1
ATOM 1594 C CA . VAL A 1 205 ? 10.934 -1.092 -10.093 1.00 85.31 205 VAL A CA 1
ATOM 1595 C C . VAL A 1 205 ? 12.340 -1.423 -9.600 1.00 85.31 205 VAL A C 1
ATOM 1597 O O . VAL A 1 205 ? 12.596 -1.487 -8.398 1.00 85.31 205 VAL A O 1
ATOM 1600 N N . ARG A 1 206 ? 13.281 -1.580 -10.535 1.00 85.94 206 ARG A N 1
ATOM 1601 C CA . ARG A 1 206 ? 14.701 -1.715 -10.232 1.00 85.94 206 ARG A CA 1
ATOM 1602 C C . ARG A 1 206 ? 15.496 -0.604 -10.873 1.00 85.94 206 ARG A C 1
ATOM 1604 O O . ARG A 1 206 ? 15.467 -0.417 -12.085 1.00 85.94 206 ARG A O 1
ATOM 1611 N N . LYS A 1 207 ? 16.308 0.057 -10.048 1.00 84.00 207 LYS A N 1
ATOM 1612 C CA . LYS A 1 207 ? 17.255 1.071 -10.509 1.00 84.00 207 LYS A CA 1
ATOM 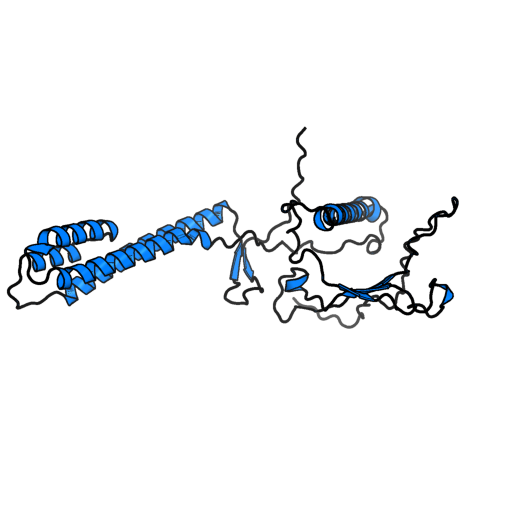1613 C C . LYS A 1 207 ? 18.210 0.504 -11.560 1.00 84.00 207 LYS A C 1
ATOM 1615 O O . LYS A 1 207 ? 18.448 1.148 -12.571 1.00 84.00 207 LYS A O 1
ATOM 1620 N N . GLN A 1 208 ? 18.767 -0.684 -11.334 1.00 85.44 208 GLN A N 1
ATOM 1621 C CA . GLN A 1 208 ? 19.690 -1.349 -12.254 1.00 85.44 208 GLN A CA 1
ATOM 1622 C C . GLN A 1 208 ? 19.403 -2.851 -12.275 1.00 85.44 208 GLN A C 1
ATOM 1624 O O . GLN A 1 208 ? 19.232 -3.466 -11.223 1.00 85.44 208 GLN A O 1
ATOM 1629 N N . ILE A 1 209 ? 19.396 -3.439 -13.472 1.00 89.00 209 ILE A N 1
ATOM 1630 C CA . ILE A 1 209 ? 19.324 -4.890 -13.643 1.00 89.00 209 ILE A CA 1
ATOM 1631 C C . ILE A 1 209 ? 20.700 -5.495 -13.326 1.00 89.00 209 ILE A C 1
ATOM 1633 O O . ILE A 1 209 ? 21.688 -5.061 -13.928 1.00 89.00 209 ILE A O 1
ATOM 1637 N N . PRO A 1 210 ? 20.796 -6.472 -12.405 1.00 89.69 210 PRO A N 1
ATOM 1638 C CA . PRO A 1 210 ? 22.052 -7.144 -12.101 1.00 89.69 210 PRO A CA 1
ATOM 1639 C C . PRO A 1 210 ? 22.656 -7.817 -13.335 1.00 89.69 210 PRO A C 1
ATOM 1641 O O . PRO A 1 210 ? 21.967 -8.480 -14.117 1.00 89.69 210 PRO A O 1
ATOM 1644 N N . PHE A 1 211 ? 23.964 -7.646 -13.509 1.00 89.81 211 PHE A N 1
ATOM 1645 C CA . PHE A 1 211 ? 24.720 -8.321 -14.552 1.00 89.81 211 PHE A CA 1
ATOM 1646 C C . PHE A 1 211 ? 26.126 -8.667 -14.074 1.00 89.81 211 PHE A C 1
ATOM 1648 O O . PHE A 1 211 ? 26.718 -7.983 -13.240 1.00 89.81 211 PHE A O 1
ATOM 1655 N N . SER A 1 212 ? 26.667 -9.729 -14.654 1.00 91.19 212 SER A N 1
ATOM 1656 C CA . SER A 1 212 ? 28.041 -10.177 -14.479 1.00 91.19 212 SER A CA 1
ATOM 1657 C C . SER A 1 212 ? 28.898 -9.743 -15.667 1.00 91.19 212 SER A C 1
ATOM 1659 O O . SER A 1 212 ? 28.415 -9.606 -16.795 1.00 91.19 212 SER A O 1
ATOM 1661 N N . ILE A 1 213 ? 30.183 -9.509 -15.400 1.00 90.25 213 ILE A N 1
ATOM 1662 C CA . ILE A 1 213 ? 31.177 -9.136 -16.406 1.00 90.25 213 ILE A CA 1
ATOM 1663 C C . ILE A 1 213 ? 32.219 -10.248 -16.475 1.00 90.25 213 ILE A C 1
ATOM 1665 O O . ILE A 1 213 ? 32.893 -10.527 -15.486 1.00 90.25 213 ILE A O 1
ATOM 1669 N N . GLN A 1 214 ? 32.391 -10.841 -17.652 1.00 89.25 214 GLN A N 1
ATOM 1670 C CA . GLN A 1 214 ? 33.461 -11.798 -17.931 1.00 89.25 214 GLN A CA 1
ATOM 1671 C C . GLN A 1 214 ? 34.405 -11.186 -18.965 1.00 89.25 214 GLN A C 1
ATOM 1673 O O . GLN A 1 214 ? 33.964 -10.707 -20.004 1.00 89.25 214 GLN A O 1
ATOM 1678 N N . ALA A 1 215 ? 35.707 -11.155 -18.685 1.00 86.44 215 ALA A N 1
ATOM 1679 C CA . ALA A 1 215 ? 36.690 -10.457 -19.525 1.00 86.44 215 ALA A CA 1
ATOM 1680 C C . ALA A 1 215 ? 37.522 -11.388 -20.433 1.00 86.44 215 ALA A C 1
ATOM 1682 O O . ALA A 1 215 ? 38.481 -10.938 -21.068 1.00 86.44 215 ALA A O 1
ATOM 1683 N N . ASN A 1 216 ? 37.169 -12.674 -20.458 1.00 86.75 216 ASN A N 1
ATOM 1684 C CA . ASN A 1 216 ? 37.806 -13.774 -21.185 1.00 86.75 216 ASN A CA 1
ATOM 1685 C C . ASN A 1 216 ? 36.853 -14.401 -22.222 1.00 86.75 216 ASN A C 1
ATOM 1687 O O . ASN A 1 216 ? 36.850 -15.612 -22.427 1.00 86.75 216 ASN A O 1
ATOM 1691 N N . GLY A 1 217 ? 36.000 -13.582 -22.840 1.00 84.19 217 GLY A N 1
ATOM 1692 C CA . GLY A 1 217 ? 35.016 -14.044 -23.810 1.00 84.19 217 GLY A CA 1
ATOM 1693 C C . GLY A 1 217 ? 35.618 -14.369 -25.174 1.00 84.19 217 GLY A C 1
ATOM 1694 O O . GLY A 1 217 ? 36.439 -13.604 -25.698 1.00 84.19 217 GLY A O 1
ATOM 1695 N N . SER A 1 218 ? 35.154 -15.463 -25.775 1.00 86.62 218 SER A N 1
ATOM 1696 C CA . SER A 1 218 ? 35.466 -15.807 -27.162 1.00 86.62 218 SER A CA 1
ATOM 1697 C C . SER A 1 218 ? 34.780 -14.867 -28.161 1.00 86.62 218 SER A C 1
ATOM 1699 O O . SER A 1 218 ? 33.768 -14.237 -27.842 1.00 86.62 218 SER A O 1
ATOM 1701 N N . CYS A 1 219 ? 35.342 -14.733 -29.363 1.00 82.81 219 CYS A N 1
ATOM 1702 C CA . CYS A 1 219 ? 34.698 -13.997 -30.450 1.00 82.81 219 CYS A CA 1
ATOM 1703 C C . CYS A 1 219 ? 33.407 -14.723 -30.879 1.00 82.81 219 CYS A C 1
ATOM 1705 O O . CYS A 1 219 ? 33.462 -15.921 -31.142 1.00 82.81 219 CYS A O 1
ATOM 1707 N N . PRO A 1 220 ? 32.245 -14.044 -30.949 1.00 82.69 220 PRO A N 1
ATOM 1708 C CA . PRO A 1 220 ? 30.982 -14.689 -31.318 1.00 82.69 220 PRO A CA 1
ATOM 1709 C C . PRO A 1 220 ? 30.836 -14.918 -32.831 1.00 82.69 220 PRO A C 1
ATOM 1711 O O . PRO A 1 220 ? 29.891 -15.570 -33.261 1.00 82.69 220 PRO A O 1
ATOM 1714 N N . PHE A 1 221 ? 31.741 -14.369 -33.644 1.00 82.69 221 PHE A N 1
ATOM 1715 C CA . PHE A 1 221 ? 31.716 -14.504 -35.096 1.00 82.69 221 PHE A CA 1
ATOM 1716 C C . PHE A 1 221 ? 32.557 -15.696 -35.542 1.00 82.69 221 PHE A C 1
ATOM 1718 O O . PHE A 1 221 ? 33.619 -15.954 -34.986 1.00 82.69 221 PHE A O 1
ATOM 1725 N N . THR A 1 222 ? 32.111 -16.380 -36.597 1.00 80.94 222 THR A N 1
ATOM 1726 C CA . THR A 1 222 ? 32.844 -17.504 -37.203 1.00 80.94 222 THR A CA 1
ATOM 1727 C C . THR A 1 222 ? 34.215 -17.085 -37.736 1.00 80.94 222 THR A C 1
ATOM 1729 O O . THR A 1 222 ? 35.142 -17.888 -37.740 1.00 80.94 222 THR A O 1
ATOM 1732 N N . ASN A 1 223 ? 34.345 -15.833 -38.188 1.00 80.62 223 ASN A N 1
ATOM 1733 C CA . ASN A 1 223 ? 35.627 -15.261 -38.573 1.00 80.62 223 ASN A CA 1
ATOM 1734 C C . ASN A 1 223 ? 36.234 -14.476 -37.399 1.00 80.62 223 ASN A C 1
ATOM 1736 O O . ASN A 1 223 ? 35.702 -13.442 -36.985 1.00 80.62 223 ASN A O 1
ATOM 1740 N N . ASP A 1 224 ? 37.379 -14.954 -36.914 1.00 74.88 224 ASP A N 1
ATOM 1741 C CA . ASP A 1 224 ? 38.130 -14.361 -35.807 1.00 74.88 224 ASP A CA 1
ATOM 1742 C C . ASP A 1 224 ? 38.627 -12.935 -36.098 1.00 74.88 224 ASP A C 1
ATOM 1744 O O . ASP A 1 224 ? 38.858 -12.174 -35.157 1.00 74.88 224 ASP A O 1
ATOM 1748 N N . ASP A 1 225 ? 38.748 -12.546 -37.371 1.00 78.25 225 ASP A N 1
ATOM 1749 C CA . ASP A 1 225 ? 39.270 -11.237 -37.791 1.00 78.25 225 ASP A CA 1
ATOM 1750 C C . ASP A 1 225 ? 38.298 -10.080 -37.502 1.00 78.25 225 ASP A C 1
ATOM 1752 O O . ASP A 1 225 ? 38.684 -8.907 -37.499 1.00 78.25 225 ASP A O 1
ATOM 1756 N N . VAL A 1 226 ? 37.025 -10.395 -37.228 1.00 80.69 226 VAL A N 1
ATOM 1757 C CA . VAL A 1 226 ? 36.018 -9.403 -36.818 1.00 80.69 226 VAL A CA 1
ATOM 1758 C C . VAL A 1 226 ? 36.322 -8.886 -35.408 1.00 80.69 226 VAL A C 1
ATOM 1760 O O . VAL A 1 226 ? 36.103 -7.709 -35.095 1.00 80.69 226 VAL A O 1
ATOM 1763 N N . CYS A 1 227 ? 36.866 -9.748 -34.545 1.00 78.56 227 CYS A N 1
ATOM 1764 C CA . CYS A 1 227 ? 37.254 -9.387 -33.191 1.00 78.56 227 CYS A CA 1
ATOM 1765 C C . CYS A 1 227 ? 38.738 -9.017 -33.121 1.00 78.56 227 CYS A C 1
ATOM 1767 O O . CYS A 1 227 ? 39.602 -9.632 -33.726 1.00 78.56 227 CYS A O 1
ATOM 1769 N N . ARG A 1 228 ? 39.080 -8.040 -32.272 1.00 77.62 228 ARG A N 1
ATOM 1770 C CA . ARG A 1 228 ? 40.496 -7.712 -32.008 1.00 77.62 228 ARG A CA 1
ATOM 1771 C C . ARG A 1 228 ? 41.246 -8.868 -31.333 1.00 77.62 228 ARG A C 1
ATOM 1773 O O . ARG A 1 228 ? 42.464 -8.952 -31.430 1.00 77.62 228 ARG A O 1
ATOM 1780 N N . SER A 1 229 ? 40.531 -9.682 -30.566 1.00 80.62 229 SER A N 1
ATOM 1781 C CA . SER A 1 229 ? 41.082 -10.810 -29.832 1.00 80.62 229 SER A CA 1
ATOM 1782 C C . SER A 1 229 ? 40.129 -11.983 -29.926 1.00 80.62 229 SER A C 1
ATOM 1784 O O . SER A 1 229 ? 38.912 -11.803 -29.849 1.00 80.62 229 SER A O 1
ATOM 1786 N N . LYS A 1 230 ? 40.705 -13.180 -30.022 1.00 82.06 230 LYS A N 1
ATOM 1787 C CA . LYS A 1 230 ? 39.942 -14.422 -30.053 1.00 82.06 230 LYS A CA 1
ATOM 1788 C C . LYS A 1 230 ? 39.268 -14.710 -28.716 1.00 82.06 230 LYS A C 1
ATOM 1790 O O . LYS A 1 230 ? 38.123 -15.122 -28.734 1.00 82.06 230 LYS A O 1
ATOM 1795 N N . ASN A 1 231 ? 39.931 -14.426 -27.585 1.00 83.38 231 ASN A N 1
ATOM 1796 C CA . ASN A 1 231 ? 39.519 -14.899 -26.248 1.00 83.38 231 ASN A CA 1
ATOM 1797 C C . ASN A 1 231 ? 39.558 -13.835 -25.130 1.00 83.38 231 ASN A C 1
ATOM 1799 O O . ASN A 1 231 ? 39.478 -14.175 -23.954 1.00 83.38 231 ASN A O 1
ATOM 1803 N N . SER A 1 232 ? 39.730 -12.548 -25.448 1.00 85.44 232 SER A N 1
ATOM 1804 C CA . SER A 1 232 ? 39.747 -11.468 -24.436 1.00 85.44 232 SER A CA 1
ATOM 1805 C C . SER A 1 232 ? 38.677 -10.403 -24.666 1.00 85.44 232 SER A C 1
ATOM 1807 O O . SER A 1 232 ? 38.887 -9.207 -24.429 1.00 85.44 232 SER A O 1
ATOM 1809 N N . ASN A 1 233 ? 37.512 -10.846 -25.140 1.00 85.25 233 ASN A N 1
ATOM 1810 C CA . ASN A 1 233 ? 36.332 -10.002 -25.271 1.00 85.25 233 ASN A CA 1
ATOM 1811 C C . ASN A 1 233 ? 35.602 -9.879 -23.929 1.00 85.25 233 ASN A C 1
ATOM 1813 O O . ASN A 1 233 ? 35.756 -10.715 -23.037 1.00 85.25 233 ASN A O 1
ATOM 1817 N N . ILE A 1 234 ? 34.823 -8.809 -23.781 1.00 87.31 234 ILE A N 1
ATOM 1818 C CA . ILE A 1 234 ? 34.000 -8.597 -22.592 1.00 87.31 234 ILE A CA 1
ATOM 1819 C C . ILE A 1 234 ? 32.624 -9.189 -22.871 1.00 87.31 234 ILE A C 1
ATOM 1821 O O . ILE A 1 234 ? 31.974 -8.794 -23.833 1.00 87.31 234 ILE A O 1
ATOM 1825 N N . ILE A 1 235 ? 32.168 -10.099 -22.023 1.00 87.38 235 ILE A N 1
ATOM 1826 C CA . ILE A 1 235 ? 30.799 -10.600 -22.016 1.00 87.38 235 ILE A CA 1
ATOM 1827 C C . ILE A 1 235 ? 30.087 -9.960 -20.831 1.00 87.38 235 ILE A C 1
ATOM 1829 O O . ILE A 1 235 ? 30.513 -10.094 -19.684 1.00 87.38 235 ILE A O 1
ATOM 1833 N N . LEU A 1 236 ? 29.005 -9.253 -21.130 1.00 90.12 236 LEU A N 1
ATOM 1834 C CA . LEU A 1 236 ? 28.059 -8.725 -20.162 1.00 90.12 236 LEU A CA 1
ATOM 1835 C C . LEU A 1 236 ? 26.847 -9.642 -20.177 1.00 90.12 236 LEU A C 1
ATOM 1837 O O . LEU A 1 236 ? 26.197 -9.791 -21.213 1.00 90.12 236 LEU A O 1
ATOM 1841 N N . GLN A 1 237 ? 26.551 -10.268 -19.048 1.00 90.81 237 GLN A N 1
ATOM 1842 C CA . GLN A 1 237 ? 25.457 -11.222 -18.963 1.00 90.81 237 GLN A CA 1
ATOM 1843 C C . GLN A 1 237 ? 24.581 -10.895 -17.768 1.00 90.81 237 GLN A C 1
ATOM 1845 O O . GLN A 1 237 ? 25.062 -10.868 -16.636 1.00 90.81 237 GLN A O 1
ATOM 1850 N N . THR A 1 238 ? 23.298 -10.653 -18.019 1.00 92.88 238 THR A N 1
ATOM 1851 C CA . THR A 1 238 ? 22.327 -10.458 -16.942 1.00 92.88 238 THR A CA 1
ATOM 1852 C C . THR A 1 238 ? 22.080 -11.776 -16.222 1.00 92.88 238 THR A C 1
ATOM 1854 O O . THR A 1 238 ? 22.281 -12.862 -16.785 1.00 92.88 238 THR A O 1
ATOM 1857 N N . ASP A 1 239 ? 21.592 -11.687 -14.994 1.00 89.69 239 ASP A N 1
ATOM 1858 C CA . ASP A 1 239 ? 20.905 -12.821 -14.382 1.00 89.69 239 ASP A CA 1
ATOM 1859 C C . ASP A 1 239 ? 19.543 -13.041 -15.064 1.00 89.69 239 ASP A C 1
ATOM 1861 O O . ASP A 1 239 ? 19.209 -12.371 -16.053 1.00 89.69 239 ASP A O 1
ATOM 1865 N N . TRP A 1 240 ? 18.779 -14.027 -14.592 1.00 93.44 240 TRP A N 1
ATOM 1866 C CA . TRP A 1 240 ? 17.397 -14.201 -15.031 1.00 93.44 240 TRP A CA 1
ATOM 1867 C C . TRP A 1 240 ? 16.587 -12.966 -14.649 1.00 93.44 240 TRP A C 1
ATOM 1869 O O . TRP A 1 240 ? 16.472 -12.647 -13.471 1.00 93.44 240 TRP A O 1
ATOM 1879 N N . ILE A 1 241 ? 16.053 -12.290 -15.663 1.00 94.31 241 ILE A N 1
ATOM 1880 C CA . ILE A 1 241 ? 15.190 -11.124 -15.520 1.00 94.31 241 ILE A CA 1
ATOM 1881 C C . ILE A 1 241 ? 13.753 -11.624 -15.540 1.00 94.31 241 ILE A C 1
ATOM 1883 O O . ILE A 1 241 ? 13.326 -12.231 -16.523 1.00 94.31 241 ILE A O 1
ATOM 1887 N N . GLU A 1 242 ? 13.021 -11.364 -14.471 1.00 93.88 242 GLU A N 1
ATOM 1888 C CA . GLU A 1 242 ? 11.617 -11.704 -14.304 1.00 93.88 242 GLU A CA 1
ATOM 1889 C C . GLU A 1 242 ? 10.732 -10.496 -14.645 1.00 93.88 242 GLU A C 1
ATOM 1891 O O . GLU A 1 242 ? 10.940 -9.378 -14.168 1.00 93.88 242 GLU A O 1
ATOM 1896 N N . SER A 1 243 ? 9.733 -10.711 -15.500 1.00 93.62 243 SER A N 1
ATOM 1897 C CA . SER A 1 243 ? 8.885 -9.640 -16.036 1.00 93.62 243 SER A CA 1
ATOM 1898 C C . SER A 1 243 ? 8.206 -8.767 -14.970 1.00 93.62 243 SER A C 1
ATOM 1900 O O . SER A 1 243 ? 8.083 -7.558 -15.162 1.00 93.62 243 SER A O 1
ATOM 1902 N N . HIS A 1 244 ? 7.786 -9.340 -13.841 1.00 92.81 244 HIS A N 1
ATOM 1903 C CA . HIS A 1 244 ? 7.031 -8.632 -12.809 1.00 92.81 244 HIS A CA 1
ATOM 1904 C C . HIS A 1 244 ? 7.948 -7.826 -11.882 1.00 92.81 244 HIS A C 1
ATOM 1906 O O . HIS A 1 244 ? 7.818 -6.608 -11.787 1.00 92.81 244 HIS A O 1
ATOM 1912 N N . TYR A 1 245 ? 8.913 -8.471 -11.230 1.00 90.94 245 TYR A N 1
ATOM 1913 C CA . TYR A 1 245 ? 9.762 -7.864 -10.201 1.00 90.94 245 TYR A CA 1
ATOM 1914 C C . TYR A 1 245 ? 10.972 -7.102 -10.747 1.00 90.94 245 TYR A C 1
ATOM 1916 O O . TYR A 1 245 ? 11.513 -6.249 -10.038 1.00 90.94 245 TYR A O 1
ATOM 1924 N N . ASP A 1 246 ? 11.430 -7.401 -11.965 1.00 91.31 246 ASP A N 1
ATOM 1925 C CA . ASP A 1 246 ? 12.566 -6.693 -12.563 1.00 91.31 246 ASP A CA 1
ATOM 1926 C C . ASP A 1 246 ? 12.127 -5.621 -13.565 1.00 91.31 246 ASP A C 1
ATOM 1928 O O . ASP A 1 246 ? 12.783 -4.582 -13.660 1.00 91.31 246 ASP A O 1
ATOM 1932 N N . LEU A 1 247 ? 11.022 -5.843 -14.292 1.00 89.56 247 LEU A N 1
ATOM 1933 C CA . LEU A 1 247 ? 10.522 -4.904 -15.307 1.00 89.56 247 LEU A CA 1
ATOM 1934 C C . LEU A 1 247 ? 9.240 -4.158 -14.914 1.00 89.56 247 LEU A C 1
ATOM 1936 O O . LEU A 1 247 ? 8.869 -3.212 -15.607 1.00 89.56 247 LEU A O 1
ATOM 1940 N N . GLY A 1 248 ? 8.564 -4.548 -13.830 1.00 88.62 248 GLY A N 1
ATOM 1941 C CA . GLY A 1 248 ? 7.319 -3.910 -13.389 1.00 88.62 248 GLY A CA 1
ATOM 1942 C C . GLY A 1 248 ? 6.092 -4.251 -14.230 1.00 88.62 248 GLY A C 1
ATOM 1943 O O . GLY A 1 248 ? 5.103 -3.521 -14.194 1.00 88.62 248 GLY A O 1
ATOM 1944 N N . ILE A 1 249 ? 6.130 -5.340 -15.000 1.00 90.38 249 ILE A N 1
ATOM 1945 C CA . ILE A 1 249 ? 4.972 -5.802 -15.768 1.00 90.38 249 ILE A CA 1
ATOM 1946 C C . ILE A 1 249 ? 4.041 -6.550 -14.813 1.00 90.38 249 ILE A C 1
ATOM 1948 O O . ILE A 1 249 ? 4.273 -7.713 -14.489 1.00 90.38 249 ILE A O 1
ATOM 1952 N N . ASN A 1 250 ? 2.984 -5.874 -14.365 1.00 90.56 250 ASN A N 1
ATOM 1953 C CA . ASN A 1 250 ? 2.005 -6.438 -13.440 1.00 90.56 250 ASN A CA 1
ATOM 1954 C C . ASN A 1 250 ? 1.137 -7.516 -14.120 1.00 90.56 250 ASN A C 1
ATOM 1956 O O . ASN A 1 250 ? 0.074 -7.218 -14.668 1.00 90.56 250 ASN A O 1
ATOM 1960 N N . ALA A 1 251 ? 1.596 -8.768 -14.081 1.00 91.69 251 ALA A N 1
ATOM 1961 C CA . ALA A 1 251 ? 0.947 -9.915 -14.712 1.00 91.69 251 ALA A CA 1
ATOM 1962 C C . ALA A 1 251 ? 0.692 -11.056 -13.706 1.00 91.69 251 ALA A C 1
ATOM 1964 O O . ALA A 1 251 ? 1.474 -11.242 -12.758 1.00 91.69 251 ALA A O 1
ATOM 1965 N N . PRO A 1 252 ? -0.367 -11.868 -13.907 1.00 94.25 252 PRO A N 1
ATOM 1966 C CA . PRO A 1 252 ? -0.588 -13.064 -13.104 1.00 94.25 252 PRO A CA 1
ATOM 1967 C C . PRO A 1 252 ? 0.572 -14.055 -13.267 1.00 94.25 252 PRO A C 1
ATOM 1969 O O . PRO A 1 252 ? 1.198 -14.083 -14.327 1.00 94.25 252 PRO A O 1
ATOM 1972 N N . PRO A 1 253 ? 0.840 -14.925 -12.272 1.00 93.50 253 PRO A N 1
ATOM 1973 C CA . PRO A 1 253 ? 1.973 -15.854 -12.313 1.00 93.50 253 PRO A CA 1
ATOM 1974 C C . PRO A 1 253 ? 2.065 -16.714 -13.582 1.00 93.50 253 PRO A C 1
ATOM 1976 O O . PRO A 1 253 ? 3.164 -17.001 -14.041 1.00 93.50 253 PRO A O 1
ATOM 1979 N N . SER A 1 254 ? 0.929 -17.087 -14.179 1.00 94.06 254 SER A N 1
ATOM 1980 C CA . SER A 1 254 ? 0.866 -17.878 -15.416 1.00 94.06 254 SER A CA 1
ATOM 1981 C C . SER A 1 254 ? 1.276 -17.119 -16.684 1.00 94.06 254 SER A C 1
ATOM 1983 O O . SER A 1 254 ? 1.528 -17.751 -17.704 1.00 94.06 254 SER A O 1
ATOM 1985 N N . GLN A 1 255 ? 1.328 -15.786 -16.638 1.00 94.50 255 GLN A N 1
ATOM 1986 C CA . GLN A 1 255 ? 1.675 -14.912 -17.766 1.00 94.50 255 GLN A CA 1
ATOM 1987 C C . GLN A 1 255 ? 3.014 -14.191 -17.560 1.00 94.50 255 GLN A C 1
ATOM 1989 O O . GLN A 1 255 ? 3.406 -13.359 -18.378 1.00 94.50 255 GLN A O 1
ATOM 1994 N N . ARG A 1 256 ? 3.722 -14.498 -16.469 1.00 94.25 256 ARG A N 1
ATOM 1995 C CA . ARG A 1 256 ? 5.068 -13.986 -16.222 1.00 94.25 256 ARG A CA 1
ATOM 1996 C C . ARG A 1 256 ? 6.074 -14.743 -17.068 1.00 94.25 256 ARG A C 1
ATOM 1998 O O . ARG A 1 256 ? 5.945 -15.947 -17.288 1.00 94.25 256 ARG A O 1
ATOM 2005 N N . PHE A 1 257 ? 7.103 -14.037 -17.511 1.00 94.56 257 PHE A N 1
ATOM 2006 C CA . PHE A 1 257 ? 8.187 -14.629 -18.276 1.00 94.56 257 PHE A CA 1
ATOM 2007 C C . PHE A 1 257 ? 9.541 -14.258 -17.688 1.00 94.56 257 PHE A C 1
ATOM 2009 O O . PHE A 1 257 ? 9.726 -13.204 -17.076 1.00 94.56 257 PHE A O 1
ATOM 2016 N N . TYR A 1 258 ? 10.495 -15.154 -17.921 1.00 94.94 258 TYR A N 1
ATOM 2017 C CA . TYR A 1 258 ? 11.893 -14.961 -17.588 1.00 94.94 258 TYR A CA 1
ATOM 2018 C C . TYR A 1 258 ? 12.684 -14.839 -18.877 1.00 94.94 258 TYR A C 1
ATOM 2020 O O . TYR A 1 258 ? 12.478 -15.608 -19.816 1.00 94.94 258 TYR A O 1
ATOM 2028 N N . PHE A 1 259 ? 13.620 -13.902 -18.924 1.00 94.00 259 PHE A N 1
ATOM 2029 C CA . PHE A 1 259 ? 14.566 -13.827 -20.027 1.00 94.00 259 PHE A CA 1
ATOM 2030 C C . PHE A 1 259 ? 15.952 -13.461 -19.520 1.00 94.00 259 PHE A C 1
ATOM 2032 O O . PHE A 1 259 ? 16.133 -12.941 -18.421 1.00 94.00 259 PHE A O 1
ATOM 2039 N N . ARG A 1 260 ? 16.955 -13.762 -20.336 1.00 92.88 260 ARG A N 1
ATOM 2040 C CA . ARG A 1 260 ? 18.349 -13.462 -20.039 1.00 92.88 260 ARG A CA 1
ATOM 2041 C C . ARG A 1 260 ? 18.960 -12.773 -21.238 1.00 92.88 260 ARG A C 1
ATOM 2043 O O . ARG A 1 260 ? 18.785 -13.229 -22.367 1.00 92.88 260 ARG A O 1
ATOM 2050 N N . ARG A 1 261 ? 19.688 -11.686 -20.998 1.00 90.31 261 ARG A N 1
ATOM 2051 C CA . ARG A 1 261 ? 20.387 -10.957 -22.053 1.00 90.31 261 ARG A CA 1
ATOM 2052 C C . ARG A 1 261 ? 21.888 -11.129 -21.892 1.00 90.31 261 ARG A C 1
ATOM 2054 O O . ARG A 1 261 ? 22.447 -10.873 -20.828 1.00 90.31 261 ARG A O 1
ATOM 2061 N N . GLN A 1 262 ? 22.537 -11.523 -22.979 1.00 89.12 262 GLN A N 1
ATOM 2062 C CA . GLN A 1 262 ? 23.987 -11.562 -23.087 1.00 89.12 262 GLN A CA 1
ATOM 2063 C C . GLN A 1 262 ? 24.425 -10.629 -24.210 1.00 89.12 262 GLN A C 1
ATOM 2065 O O . GLN A 1 262 ? 23.867 -10.654 -25.304 1.00 89.12 262 GLN A O 1
ATOM 2070 N N . VAL A 1 263 ? 25.411 -9.787 -23.924 1.00 86.94 263 VAL A N 1
ATOM 2071 C CA . VAL A 1 263 ? 26.017 -8.879 -24.894 1.00 86.94 263 VAL A CA 1
ATOM 2072 C C . VAL A 1 263 ? 27.520 -9.079 -24.851 1.00 86.94 263 VAL A C 1
ATOM 2074 O O . VAL A 1 263 ? 28.141 -8.946 -23.798 1.00 86.94 263 VAL A O 1
ATOM 2077 N N . THR A 1 264 ? 28.112 -9.368 -26.003 1.00 82.62 264 THR A N 1
ATOM 2078 C CA . THR A 1 264 ? 29.565 -9.440 -26.147 1.00 82.62 264 THR A CA 1
ATOM 2079 C C . THR A 1 264 ? 30.075 -8.134 -26.741 1.00 82.62 264 THR A C 1
ATOM 2081 O O . THR A 1 264 ? 29.674 -7.735 -27.832 1.00 82.62 264 THR A O 1
ATOM 2084 N N . GLN A 1 265 ? 30.965 -7.455 -26.023 1.00 73.25 265 GLN A N 1
ATOM 2085 C CA . GLN A 1 265 ? 31.585 -6.210 -26.447 1.00 73.25 265 GLN A CA 1
ATOM 2086 C C . GLN A 1 265 ? 33.088 -6.388 -26.678 1.00 73.25 265 GLN A C 1
ATOM 2088 O O . GLN A 1 265 ? 33.806 -7.076 -25.947 1.00 73.25 265 GLN A O 1
ATOM 2093 N N . ARG A 1 266 ? 33.591 -5.663 -27.677 1.00 72.81 266 ARG A N 1
ATOM 2094 C CA . ARG A 1 266 ? 35.023 -5.454 -27.886 1.00 72.81 266 ARG A CA 1
ATOM 2095 C C . ARG A 1 266 ? 35.649 -4.737 -26.682 1.00 72.81 266 ARG A C 1
ATOM 2097 O O . ARG A 1 266 ? 35.274 -3.608 -26.365 1.00 72.81 266 ARG A O 1
ATOM 2104 N N . ARG A 1 267 ? 36.685 -5.327 -26.081 1.00 59.94 267 ARG A N 1
ATOM 2105 C CA . ARG A 1 267 ? 37.514 -4.647 -25.074 1.00 59.94 267 ARG A CA 1
ATOM 2106 C C . ARG A 1 267 ? 38.365 -3.561 -25.744 1.00 59.94 267 ARG A C 1
ATOM 2108 O O . ARG A 1 267 ? 39.198 -3.860 -26.601 1.00 59.94 267 ARG A O 1
ATOM 2115 N N . SER A 1 268 ? 38.159 -2.296 -25.376 1.00 51.69 268 SER A N 1
ATOM 2116 C CA . SER A 1 268 ? 39.056 -1.206 -25.783 1.00 51.69 268 SER A CA 1
ATOM 2117 C C . SER A 1 268 ? 40.244 -1.147 -24.814 1.00 51.69 268 SER A C 1
ATOM 2119 O O . SER A 1 268 ? 40.017 -1.249 -23.607 1.00 51.69 268 SER A O 1
ATOM 2121 N N . PRO A 1 269 ? 41.499 -1.006 -25.276 1.00 49.69 269 PRO A N 1
ATOM 2122 C CA . PRO A 1 269 ? 42.624 -0.841 -24.368 1.00 49.69 269 PRO A CA 1
ATOM 2123 C C . PRO A 1 269 ? 42.505 0.509 -23.659 1.00 49.69 269 PRO A C 1
ATOM 2125 O O . PRO A 1 269 ? 42.547 1.570 -24.284 1.00 49.69 269 PRO A O 1
ATOM 2128 N N . THR A 1 270 ? 42.387 0.478 -22.339 1.00 50.84 270 THR A N 1
ATOM 2129 C CA . THR A 1 270 ? 42.844 1.578 -21.492 1.00 50.84 270 THR A CA 1
ATOM 2130 C C . THR A 1 270 ? 44.336 1.768 -21.774 1.00 50.84 270 THR A C 1
ATOM 2132 O O . THR A 1 270 ? 45.074 0.821 -21.544 1.00 50.84 270 THR A O 1
ATOM 2135 N N . SER A 1 271 ? 44.734 2.952 -22.273 1.00 44.03 271 SER A N 1
ATOM 2136 C CA . SER A 1 271 ? 46.118 3.433 -22.523 1.00 44.03 271 SER A CA 1
ATOM 2137 C C . SER A 1 271 ? 46.736 3.350 -23.939 1.00 44.03 271 SER A C 1
ATOM 2139 O O . SER A 1 271 ? 47.935 3.145 -24.082 1.00 44.03 271 SER A O 1
ATOM 2141 N N . THR A 1 272 ? 45.997 3.646 -25.017 1.00 39.78 272 THR A N 1
ATOM 2142 C CA . THR A 1 272 ? 46.662 4.107 -26.266 1.00 39.78 272 THR A CA 1
ATOM 2143 C C . THR A 1 272 ? 46.138 5.476 -26.710 1.00 39.78 272 THR A C 1
ATOM 2145 O O . THR A 1 272 ? 44.923 5.629 -26.865 1.00 39.78 272 THR A O 1
ATOM 2148 N N . PRO A 1 273 ? 47.008 6.493 -26.902 1.00 39.62 273 PRO A N 1
ATOM 2149 C CA . PRO A 1 273 ? 46.582 7.771 -27.454 1.00 39.62 273 PRO A CA 1
ATOM 2150 C C . PRO A 1 273 ? 46.008 7.534 -28.853 1.00 39.62 273 PRO A C 1
ATOM 2152 O O . PRO A 1 273 ? 46.625 6.867 -29.683 1.00 39.62 273 PRO A O 1
ATOM 2155 N N . ARG A 1 274 ? 44.802 8.056 -29.109 1.00 37.50 274 ARG A N 1
ATOM 2156 C CA . ARG A 1 274 ? 44.159 7.962 -30.426 1.00 37.50 274 ARG A CA 1
ATOM 2157 C C . ARG A 1 274 ? 45.088 8.573 -31.485 1.00 37.50 274 ARG A C 1
ATOM 2159 O O . ARG A 1 274 ? 45.447 9.744 -31.334 1.00 37.50 274 ARG A O 1
ATOM 2166 N N . PRO A 1 275 ? 45.424 7.868 -32.579 1.00 35.88 275 PRO A N 1
ATOM 2167 C CA . PRO A 1 275 ? 46.036 8.527 -33.720 1.00 35.88 275 PRO A CA 1
ATOM 2168 C C . PRO A 1 275 ? 45.031 9.539 -34.287 1.00 35.88 275 PRO A C 1
ATOM 2170 O O . PRO A 1 275 ? 43.875 9.205 -34.571 1.00 35.88 275 PRO A O 1
ATOM 2173 N N . ARG A 1 276 ? 45.459 10.803 -34.396 1.00 39.00 276 ARG A N 1
ATOM 2174 C CA . ARG A 1 276 ? 44.703 11.873 -35.061 1.00 39.00 276 ARG A CA 1
ATOM 2175 C C . ARG A 1 276 ? 44.478 11.449 -36.515 1.00 39.00 276 ARG A C 1
ATOM 2177 O O . ARG A 1 276 ? 45.420 11.457 -37.294 1.00 39.00 276 ARG A O 1
ATOM 2184 N N . GLY A 1 277 ? 43.257 11.042 -36.862 1.00 38.50 277 GLY A N 1
ATOM 2185 C CA . GLY A 1 277 ? 42.890 10.740 -38.253 1.00 38.50 277 GLY A CA 1
ATOM 2186 C C . GLY A 1 277 ? 41.874 9.617 -38.471 1.00 38.50 277 GLY A C 1
ATOM 2187 O O . GLY A 1 277 ? 41.306 9.529 -39.556 1.00 38.50 277 GLY A O 1
ATOM 2188 N N . ALA A 1 278 ? 41.573 8.780 -37.474 1.00 30.94 278 ALA A N 1
ATOM 2189 C CA . ALA A 1 278 ? 40.561 7.737 -37.650 1.00 30.94 278 ALA A CA 1
ATOM 2190 C C . ALA A 1 278 ? 39.143 8.327 -37.540 1.00 30.94 278 ALA A C 1
ATOM 2192 O O . ALA A 1 278 ? 38.628 8.545 -36.440 1.00 30.94 278 ALA A O 1
ATOM 2193 N N . ARG A 1 279 ? 38.505 8.578 -38.693 1.00 33.47 279 ARG A N 1
ATOM 2194 C CA . ARG A 1 279 ? 37.054 8.790 -38.780 1.00 33.47 279 ARG A CA 1
ATOM 2195 C C . ARG A 1 279 ? 36.364 7.610 -38.100 1.00 33.47 279 ARG A C 1
ATOM 2197 O O . ARG A 1 279 ? 36.554 6.458 -38.479 1.00 33.47 279 ARG A O 1
ATOM 2204 N N . CYS A 1 280 ? 35.616 7.908 -37.046 1.00 30.30 280 CYS A N 1
ATOM 2205 C CA . CYS A 1 280 ? 34.845 6.925 -36.312 1.00 30.30 280 CYS A CA 1
ATOM 2206 C C . CYS A 1 280 ? 33.690 6.483 -37.214 1.00 30.30 280 CYS A C 1
ATOM 2208 O O . CYS A 1 280 ? 32.687 7.184 -37.318 1.00 30.30 280 CYS A O 1
ATOM 2210 N N . TRP A 1 281 ? 33.832 5.345 -37.889 1.00 26.98 281 TRP A N 1
ATOM 2211 C CA . TRP A 1 281 ? 32.680 4.652 -38.451 1.00 26.98 281 TRP A CA 1
ATOM 2212 C C . TRP A 1 281 ? 31.880 4.078 -37.280 1.00 26.98 281 TRP A C 1
ATOM 2214 O O . TRP A 1 281 ? 32.074 2.937 -36.870 1.00 26.98 281 TRP A O 1
ATOM 2224 N N . ARG A 1 282 ? 31.001 4.894 -36.692 1.00 30.17 282 ARG A N 1
ATOM 2225 C CA . ARG A 1 282 ? 29.851 4.385 -35.942 1.00 30.17 282 ARG A CA 1
ATOM 2226 C C . ARG A 1 282 ? 28.819 3.958 -36.985 1.00 30.17 282 ARG A C 1
ATOM 2228 O O . ARG A 1 282 ? 27.874 4.682 -37.261 1.00 30.17 282 ARG A O 1
ATOM 2235 N N . LEU A 1 283 ? 29.071 2.821 -37.625 1.00 26.58 283 LEU A N 1
ATOM 2236 C CA . LEU A 1 283 ? 28.037 2.101 -38.353 1.00 26.58 283 LEU A CA 1
ATOM 2237 C C . LEU A 1 283 ? 27.310 1.249 -37.314 1.00 26.58 283 LEU A C 1
ATOM 2239 O O . LEU A 1 283 ? 27.799 0.197 -36.912 1.00 26.58 283 LEU A O 1
ATOM 2243 N N . GLU A 1 284 ? 26.166 1.735 -36.836 1.00 29.27 284 GLU A N 1
ATOM 2244 C CA . GLU A 1 284 ? 25.122 0.842 -36.334 1.00 29.27 284 GLU A CA 1
ATOM 2245 C C . GLU A 1 284 ? 24.598 0.066 -37.546 1.00 29.27 284 GLU A C 1
ATOM 2247 O O . GLU A 1 284 ? 23.677 0.492 -38.237 1.00 29.27 284 GLU A O 1
ATOM 2252 N N . ALA A 1 285 ? 25.274 -1.033 -37.876 1.00 27.61 285 ALA A N 1
ATOM 2253 C CA . ALA A 1 285 ? 24.806 -1.967 -38.883 1.00 27.61 285 ALA A CA 1
ATOM 2254 C C . ALA A 1 285 ? 23.749 -2.864 -38.230 1.00 27.61 285 ALA A C 1
ATOM 2256 O O . ALA A 1 285 ? 24.069 -3.804 -37.506 1.00 27.61 285 ALA A O 1
ATOM 2257 N N . TRP A 1 286 ? 22.481 -2.536 -38.462 1.00 29.30 286 TRP A N 1
ATOM 2258 C CA . TRP A 1 286 ? 21.364 -3.437 -38.212 1.00 29.30 286 TRP A CA 1
ATOM 2259 C C . TRP A 1 286 ? 21.341 -4.457 -39.353 1.00 29.30 286 TRP A C 1
ATOM 2261 O O . TRP A 1 286 ? 20.869 -4.145 -40.443 1.00 29.30 286 TRP A O 1
ATOM 2271 N N . HIS A 1 287 ? 21.911 -5.644 -39.139 1.00 27.00 287 HIS A N 1
ATOM 2272 C CA . HIS A 1 287 ? 21.764 -6.743 -40.092 1.00 27.00 287 HIS A CA 1
ATOM 2273 C C . HIS A 1 287 ? 20.385 -7.390 -39.921 1.00 27.00 287 HIS A C 1
ATOM 2275 O O . HIS A 1 287 ? 19.963 -7.706 -38.812 1.00 27.00 287 HIS A O 1
ATOM 2281 N N . GLU A 1 288 ? 19.683 -7.555 -41.041 1.00 31.66 288 GLU A N 1
ATOM 2282 C CA . GLU A 1 288 ? 18.297 -8.034 -41.133 1.00 31.66 288 GLU A CA 1
ATOM 2283 C C . GLU A 1 288 ? 18.151 -9.540 -40.801 1.00 31.66 288 GLU A C 1
ATOM 2285 O O . GLU A 1 288 ? 17.052 -10.012 -40.526 1.00 31.66 288 GLU A O 1
ATOM 2290 N N . ASP A 1 289 ? 19.273 -10.266 -40.710 1.00 32.03 289 ASP A N 1
ATOM 2291 C CA . ASP A 1 289 ? 19.360 -11.705 -40.426 1.00 32.03 289 ASP A CA 1
ATOM 2292 C C . ASP A 1 289 ? 20.345 -12.017 -39.282 1.00 32.03 289 ASP A C 1
ATOM 2294 O O . ASP A 1 289 ? 21.278 -12.808 -39.428 1.00 32.03 289 ASP A O 1
ATOM 2298 N N . ASP A 1 290 ? 20.164 -11.379 -38.126 1.00 31.23 290 ASP A N 1
ATOM 2299 C CA . ASP A 1 290 ? 20.901 -11.745 -36.913 1.00 31.23 290 ASP A CA 1
ATOM 2300 C C . ASP A 1 290 ? 20.210 -12.948 -36.222 1.00 31.23 290 ASP A C 1
ATOM 2302 O O . ASP A 1 290 ? 19.063 -12.813 -35.783 1.00 31.23 290 ASP A O 1
ATOM 2306 N N . PRO A 1 291 ? 20.843 -14.135 -36.099 1.00 32.34 291 PRO A N 1
ATOM 2307 C CA . PRO A 1 291 ? 20.229 -15.324 -35.491 1.00 32.34 291 PRO A CA 1
ATOM 2308 C C . PRO A 1 291 ? 19.906 -15.171 -33.992 1.00 32.34 291 PRO A C 1
ATOM 2310 O O . PRO A 1 291 ? 19.287 -16.057 -33.405 1.00 32.34 291 PRO A O 1
ATOM 2313 N N . TYR A 1 292 ? 20.283 -14.050 -33.368 1.00 35.94 292 TYR A N 1
ATOM 2314 C CA . TYR A 1 292 ? 19.887 -13.679 -32.004 1.00 35.94 292 TYR A CA 1
ATOM 2315 C C . TYR A 1 292 ? 18.556 -12.905 -31.931 1.00 35.94 292 TYR A C 1
ATOM 2317 O O . TYR A 1 292 ? 18.131 -12.512 -30.841 1.00 35.94 292 TYR A O 1
ATOM 2325 N N . TYR A 1 293 ? 17.870 -12.699 -3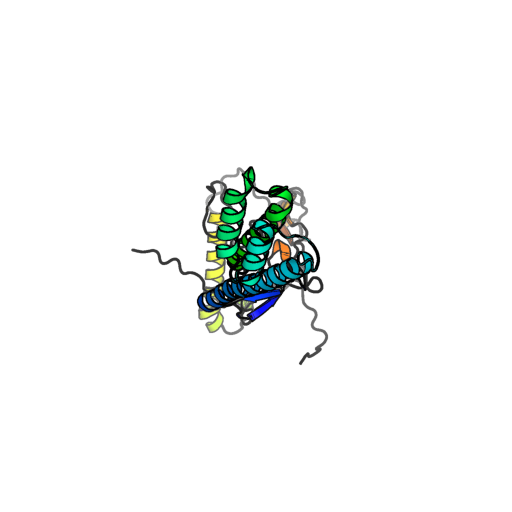3.061 1.00 28.92 293 TYR A N 1
ATOM 2326 C CA . TYR A 1 293 ? 16.474 -12.264 -33.078 1.00 28.92 293 TYR A CA 1
ATOM 2327 C C . TYR A 1 293 ? 15.543 -13.459 -32.844 1.00 28.92 293 TYR A C 1
ATOM 2329 O O . TYR A 1 293 ? 15.505 -14.395 -33.641 1.00 28.92 293 TYR A O 1
ATOM 2337 N N . CYS A 1 294 ? 14.718 -13.400 -31.796 1.00 25.06 294 CYS A N 1
ATOM 2338 C CA . CYS A 1 294 ? 13.538 -14.257 -31.705 1.00 25.06 294 CYS A CA 1
ATOM 2339 C C . CYS A 1 294 ? 12.619 -13.949 -32.900 1.00 25.06 294 CYS A C 1
ATOM 2341 O O . CYS A 1 294 ? 11.901 -12.948 -32.891 1.00 25.06 294 CYS A O 1
ATOM 2343 N N . ARG A 1 295 ? 12.654 -14.788 -33.943 1.00 25.81 295 ARG A N 1
ATOM 2344 C CA . ARG A 1 295 ? 11.586 -14.852 -34.947 1.00 25.81 295 ARG A CA 1
ATOM 2345 C C . ARG A 1 295 ? 10.387 -15.532 -34.301 1.00 25.81 295 ARG A C 1
ATOM 2347 O O . ARG A 1 295 ? 10.461 -16.706 -33.946 1.00 25.81 295 ARG A O 1
ATOM 2354 N N . GLU A 1 296 ? 9.276 -14.815 -34.189 1.00 30.38 296 GLU A N 1
ATOM 2355 C CA . GLU A 1 296 ? 7.976 -15.469 -34.084 1.00 30.38 296 GLU A CA 1
ATOM 2356 C C . GLU A 1 296 ? 7.757 -16.276 -35.370 1.00 30.38 296 GLU A C 1
ATOM 2358 O O . GLU A 1 296 ? 7.783 -15.740 -36.480 1.00 30.38 296 GLU A O 1
ATOM 2363 N N . HIS A 1 297 ? 7.602 -17.591 -35.227 1.00 25.45 297 HIS A N 1
ATOM 2364 C CA . HIS A 1 297 ? 7.161 -18.451 -36.316 1.00 25.45 297 HIS A CA 1
ATOM 2365 C C . HIS A 1 297 ? 5.714 -18.084 -36.686 1.00 25.45 297 HIS A C 1
ATOM 2367 O O . HIS A 1 297 ? 4.849 -18.102 -35.808 1.00 25.45 297 HIS A O 1
ATOM 2373 N N . PRO A 1 298 ? 5.395 -17.819 -37.966 1.00 33.72 298 PRO A N 1
ATOM 2374 C CA . PRO A 1 298 ? 4.019 -17.658 -38.392 1.00 33.72 298 PRO A CA 1
ATOM 2375 C C . PRO A 1 298 ? 3.420 -19.052 -38.572 1.00 33.72 298 PRO A C 1
ATOM 2377 O O . PRO A 1 298 ? 3.490 -19.647 -39.647 1.00 33.72 298 PRO A O 1
ATOM 2380 N N . SER A 1 299 ? 2.832 -19.606 -37.517 1.00 30.59 299 SER A N 1
ATOM 2381 C CA . SER A 1 299 ? 1.939 -20.748 -37.684 1.00 30.59 299 SER A CA 1
ATOM 2382 C C . SER A 1 299 ? 0.805 -20.730 -36.671 1.00 30.59 299 SER A C 1
ATOM 2384 O O . SER A 1 299 ? 1.012 -20.984 -35.489 1.00 30.59 299 SER A O 1
ATOM 2386 N N . ARG A 1 300 ? -0.391 -20.548 -37.244 1.00 27.69 300 ARG A N 1
ATOM 2387 C CA . ARG A 1 300 ? -1.744 -20.759 -36.713 1.00 27.69 300 ARG A CA 1
ATOM 2388 C C . ARG A 1 300 ? -2.368 -19.589 -35.957 1.00 27.69 300 ARG A C 1
ATOM 2390 O O . ARG A 1 300 ? -2.281 -19.451 -34.747 1.00 27.69 300 ARG A O 1
ATOM 2397 N N . SER A 1 301 ? -3.124 -18.833 -36.748 1.00 38.75 301 SER A N 1
ATOM 2398 C CA . SER A 1 301 ? -4.416 -18.258 -36.389 1.00 38.75 301 SER A CA 1
ATOM 2399 C C . SER A 1 301 ? -5.191 -19.138 -35.397 1.00 38.75 301 SER A C 1
ATOM 2401 O O . SER A 1 301 ? -5.656 -20.223 -35.755 1.00 38.75 301 SER A O 1
ATOM 2403 N N . ALA A 1 302 ? -5.386 -18.633 -34.190 1.00 26.86 302 ALA A N 1
ATOM 2404 C CA . ALA A 1 302 ? -6.556 -18.935 -33.386 1.00 26.86 302 ALA A CA 1
ATOM 2405 C C . ALA A 1 302 ? -7.126 -17.577 -32.975 1.00 26.86 302 ALA A C 1
ATOM 2407 O O . ALA A 1 302 ? -6.469 -16.812 -32.273 1.00 26.86 302 ALA A O 1
ATOM 2408 N N . GLY A 1 303 ? -8.285 -17.236 -33.539 1.00 31.39 303 GLY A N 1
ATOM 2409 C CA . GLY A 1 303 ? -9.038 -16.068 -33.113 1.00 31.39 303 GLY A CA 1
ATOM 2410 C C . GLY A 1 303 ? -9.535 -16.267 -31.687 1.00 31.39 303 GLY A C 1
ATOM 2411 O O . GLY A 1 303 ? -9.862 -17.388 -31.302 1.00 31.39 303 GLY A O 1
ATOM 2412 N N . CYS A 1 304 ? -9.606 -15.173 -30.941 1.00 26.27 304 CYS A N 1
ATOM 2413 C CA . CYS A 1 304 ? -10.439 -15.081 -29.755 1.00 26.27 304 CYS A CA 1
ATOM 2414 C C . CYS A 1 304 ? -11.306 -13.832 -29.902 1.00 26.27 304 CYS A C 1
ATOM 2416 O O . CYS A 1 304 ? -10.784 -12.731 -30.098 1.00 26.27 304 CYS A O 1
ATOM 2418 N N . GLU A 1 305 ? -12.614 -14.082 -29.879 1.00 31.02 305 GLU A N 1
ATOM 2419 C CA . GLU A 1 305 ? -13.663 -13.150 -29.457 1.00 31.02 305 GLU A CA 1
ATOM 2420 C C . GLU A 1 305 ? -13.399 -12.610 -28.044 1.00 31.02 305 GLU A C 1
ATOM 2422 O O . GLU A 1 305 ? -12.732 -13.318 -27.247 1.00 31.02 305 GLU A O 1
#

pLDDT: mean 78.76, std 20.7, range [25.06, 95.88]